Protein AF-A0A1F3DM16-F1 (afdb_monomer_lite)

Structure (mmCIF, N/CA/C/O backbone):
data_AF-A0A1F3DM16-F1
#
_entry.id   AF-A0A1F3DM16-F1
#
loop_
_atom_site.group_PDB
_atom_site.id
_atom_site.type_symbol
_atom_site.label_atom_id
_atom_site.label_alt_id
_atom_site.label_comp_id
_atom_site.label_asym_id
_atom_site.label_entity_id
_atom_site.label_seq_id
_atom_site.pdbx_PDB_ins_code
_atom_site.Cartn_x
_atom_site.Cartn_y
_atom_site.Cartn_z
_atom_site.occupancy
_atom_site.B_iso_or_equiv
_atom_site.auth_seq_id
_atom_site.auth_comp_id
_atom_site.auth_asym_id
_atom_site.auth_atom_id
_atom_site.pdbx_PDB_model_num
ATOM 1 N N . MET A 1 1 ? -21.412 16.963 -30.603 1.00 36.88 1 MET A N 1
ATOM 2 C CA . MET A 1 1 ? -20.375 16.049 -30.082 1.00 36.88 1 MET A CA 1
ATOM 3 C C . MET A 1 1 ? -20.261 16.318 -28.598 1.00 36.88 1 MET A C 1
ATOM 5 O O . MET A 1 1 ? -19.993 17.454 -28.236 1.00 36.88 1 MET A O 1
ATOM 9 N N . TYR A 1 2 ? -20.597 15.329 -27.770 1.00 29.30 2 TYR A N 1
ATOM 10 C CA . TYR A 1 2 ? -20.486 15.422 -26.316 1.00 29.30 2 TYR A CA 1
ATOM 11 C C . TYR A 1 2 ? -19.021 15.669 -25.953 1.00 29.30 2 TYR A C 1
ATOM 13 O O . TYR A 1 2 ? -18.171 14.820 -26.204 1.00 29.30 2 TYR A O 1
ATOM 21 N N . VAL A 1 3 ? -18.732 16.845 -25.404 1.00 40.00 3 VAL A N 1
ATOM 22 C CA . VAL A 1 3 ? -17.490 17.082 -24.673 1.00 40.00 3 VAL A CA 1
ATOM 23 C C . VAL A 1 3 ? -17.718 16.409 -23.327 1.00 40.00 3 VAL A C 1
ATOM 25 O O . VAL A 1 3 ? -18.589 16.840 -22.572 1.00 40.00 3 VAL A O 1
ATOM 28 N N . GLY A 1 4 ? -17.055 15.275 -23.100 1.00 39.06 4 GLY A N 1
ATOM 29 C CA . GLY A 1 4 ? -17.130 14.562 -21.831 1.00 39.06 4 GLY A CA 1
ATOM 30 C C . GLY A 1 4 ? -16.779 15.515 -20.694 1.00 39.06 4 GLY A C 1
ATOM 31 O O . GLY A 1 4 ? -15.808 16.266 -20.782 1.00 39.06 4 GLY A O 1
ATOM 32 N N . THR A 1 5 ? -17.612 15.530 -19.660 1.00 37.69 5 THR A N 1
ATOM 33 C CA . THR A 1 5 ? -17.272 16.136 -18.373 1.00 37.69 5 THR A CA 1
ATOM 34 C C . THR A 1 5 ? -15.936 15.564 -17.888 1.00 37.69 5 THR A C 1
ATOM 36 O O . THR A 1 5 ? -15.714 14.372 -18.106 1.00 37.69 5 THR A O 1
ATOM 39 N N . PRO A 1 6 ? -15.060 16.358 -17.243 1.00 43.94 6 PRO A N 1
ATOM 40 C CA . PRO A 1 6 ? -13.849 15.831 -16.619 1.00 43.94 6 PRO A CA 1
ATOM 41 C C . PRO A 1 6 ? -14.224 14.668 -15.699 1.00 43.94 6 PRO A C 1
ATOM 43 O O . PRO A 1 6 ? -15.221 14.770 -14.977 1.00 43.94 6 PRO A O 1
ATOM 46 N N . ASP A 1 7 ? -13.470 13.572 -15.745 1.00 44.28 7 ASP A N 1
ATOM 47 C CA . ASP A 1 7 ? -13.672 12.458 -14.825 1.00 44.28 7 ASP A CA 1
ATOM 48 C C . ASP A 1 7 ? -13.633 12.994 -13.384 1.00 44.28 7 ASP A C 1
ATOM 50 O O . ASP A 1 7 ? -12.717 13.714 -12.986 1.00 44.28 7 ASP A O 1
ATOM 54 N N . SER A 1 8 ? -14.656 12.675 -12.588 1.00 53.44 8 SER A N 1
ATOM 55 C CA . SER A 1 8 ? -14.884 13.241 -11.248 1.00 53.44 8 SER A CA 1
ATOM 56 C C . SER A 1 8 ? -13.812 12.879 -10.209 1.00 53.44 8 SER A C 1
ATOM 58 O O . SER A 1 8 ? -13.916 13.293 -9.056 1.00 53.44 8 SER A O 1
ATOM 60 N N . ILE A 1 9 ? -12.808 12.085 -10.592 1.00 55.69 9 ILE A N 1
ATOM 61 C CA . ILE A 1 9 ? -11.703 11.644 -9.736 1.00 55.69 9 ILE A CA 1
ATOM 62 C C . ILE A 1 9 ? -10.778 12.820 -9.386 1.00 55.69 9 ILE A C 1
ATOM 64 O O . ILE A 1 9 ? -10.413 12.974 -8.225 1.00 55.69 9 ILE A O 1
ATOM 68 N N . ASP A 1 10 ? -10.498 13.720 -10.332 1.00 58.97 10 ASP A N 1
ATOM 69 C CA . ASP A 1 10 ? -9.521 14.806 -10.136 1.00 58.97 10 ASP A CA 1
ATOM 70 C C . ASP A 1 10 ? -10.091 16.044 -9.415 1.00 58.97 10 ASP A C 1
ATOM 72 O O . ASP A 1 10 ? -9.398 17.045 -9.231 1.00 58.97 10 ASP A O 1
ATOM 76 N N . THR A 1 11 ? -11.369 16.017 -9.017 1.00 68.56 11 THR A N 1
ATOM 77 C CA . THR A 1 11 ? -12.027 17.180 -8.386 1.00 68.56 11 THR A CA 1
ATOM 78 C C . THR A 1 11 ? -11.799 17.229 -6.874 1.00 68.56 11 THR A C 1
ATOM 80 O O . THR A 1 11 ? -11.781 18.309 -6.285 1.00 68.56 11 THR A O 1
ATOM 83 N N . ASP A 1 12 ? -11.607 16.072 -6.240 1.00 78.88 12 ASP A N 1
ATOM 84 C CA . ASP A 1 12 ? -11.375 15.958 -4.803 1.00 78.88 12 ASP A CA 1
ATOM 85 C C . ASP A 1 12 ? -10.470 14.751 -4.529 1.00 78.88 12 ASP A C 1
ATOM 87 O O . ASP A 1 12 ? -10.894 13.611 -4.668 1.00 78.88 12 ASP A O 1
ATOM 91 N N . LEU A 1 13 ? -9.222 15.018 -4.136 1.00 83.44 13 LEU A N 1
ATOM 92 C CA . LEU A 1 13 ? -8.223 14.021 -3.727 1.00 83.44 13 LEU A CA 1
ATOM 93 C C . LEU A 1 13 ? -7.921 14.142 -2.225 1.00 83.44 13 LEU A C 1
ATOM 95 O O . LEU A 1 13 ? -6.782 13.954 -1.790 1.00 83.44 13 LEU A O 1
ATOM 99 N N . SER A 1 14 ? -8.904 14.568 -1.427 1.00 87.00 14 SER A N 1
ATOM 100 C CA . SER A 1 14 ? -8.687 14.945 -0.025 1.00 87.00 14 SER A CA 1
ATOM 101 C C . SER A 1 14 ? -8.091 13.812 0.812 1.00 87.00 14 SER A C 1
ATOM 103 O O . SER A 1 14 ? -7.149 14.060 1.569 1.00 87.00 14 SER A O 1
ATOM 105 N N . THR A 1 15 ? -8.567 12.575 0.642 1.00 90.06 15 THR A N 1
ATOM 106 C CA . THR A 1 15 ? -8.036 11.402 1.353 1.00 90.06 15 THR A CA 1
ATOM 107 C C . THR A 1 15 ? -6.595 11.114 0.929 1.00 90.06 15 THR A C 1
ATOM 109 O O . THR A 1 15 ? -5.710 10.972 1.781 1.00 90.06 15 THR A O 1
ATOM 112 N N . TRP A 1 16 ? -6.335 11.108 -0.379 1.00 90.00 16 TRP A N 1
ATOM 113 C CA . TRP A 1 16 ? -5.012 10.843 -0.944 1.00 90.00 16 TRP A CA 1
ATOM 114 C C . TRP A 1 16 ? -3.977 11.880 -0.478 1.00 90.00 16 TRP A C 1
ATOM 116 O O . TRP A 1 16 ? -2.925 11.539 0.070 1.00 90.00 16 TRP A O 1
ATOM 126 N N . VAL A 1 17 ? -4.300 13.173 -0.587 1.00 90.69 17 VAL A N 1
ATOM 127 C CA . VAL A 1 17 ? -3.417 14.273 -0.162 1.00 90.69 17 VAL A CA 1
ATOM 128 C C . VAL A 1 17 ? -3.199 14.265 1.352 1.00 90.69 17 VAL A C 1
ATOM 130 O O . VAL A 1 17 ? -2.068 14.464 1.811 1.00 90.69 17 VAL A O 1
ATOM 133 N N . ALA A 1 18 ? -4.246 14.018 2.147 1.00 92.62 18 ALA A N 1
ATOM 134 C CA . ALA A 1 18 ? -4.128 13.975 3.602 1.00 92.62 18 ALA A CA 1
ATOM 135 C C . ALA A 1 18 ? -3.206 12.837 4.058 1.00 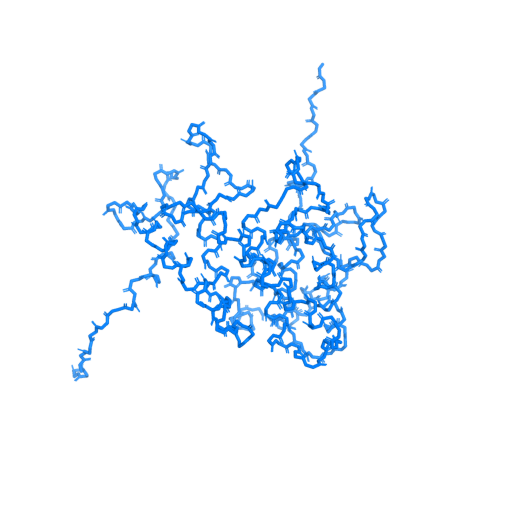92.62 18 ALA A C 1
ATOM 137 O O . ALA A 1 18 ? -2.303 13.062 4.868 1.00 92.62 18 ALA A O 1
ATOM 138 N N . THR A 1 19 ? -3.384 11.630 3.518 1.00 95.38 19 THR A N 1
ATOM 139 C CA . THR A 1 19 ? -2.571 10.468 3.908 1.00 95.38 19 THR A CA 1
ATOM 140 C C . THR A 1 19 ? -1.112 10.617 3.472 1.00 95.38 19 THR A C 1
ATOM 142 O O . THR A 1 19 ? -0.212 10.301 4.255 1.00 95.38 19 THR A O 1
ATOM 145 N N . LEU A 1 20 ? -0.847 11.194 2.293 1.00 92.62 20 LEU A N 1
ATOM 146 C CA . LEU A 1 20 ? 0.513 11.536 1.865 1.00 92.62 20 LEU A CA 1
ATOM 147 C C . LEU A 1 20 ? 1.162 12.602 2.751 1.00 92.62 20 LEU A C 1
ATOM 149 O O . LEU A 1 20 ? 2.339 12.470 3.088 1.00 92.62 20 LEU A O 1
ATOM 153 N N . SER A 1 21 ? 0.407 13.622 3.161 1.00 94.19 21 SER A N 1
ATOM 154 C CA . SER A 1 21 ? 0.907 14.675 4.054 1.00 94.19 21 SER A CA 1
ATOM 155 C C . SER A 1 21 ? 1.271 14.109 5.428 1.00 94.19 21 SER A C 1
ATOM 157 O O . SER A 1 21 ? 2.346 14.396 5.952 1.00 94.19 21 SER A O 1
ATOM 159 N N . ILE A 1 22 ? 0.423 13.237 5.984 1.00 94.75 22 ILE A N 1
ATOM 160 C CA . ILE A 1 22 ? 0.699 12.538 7.246 1.00 94.75 22 ILE A CA 1
ATOM 161 C C . ILE A 1 22 ? 1.945 11.656 7.105 1.00 94.75 22 ILE A C 1
ATOM 163 O O . ILE A 1 22 ? 2.833 11.724 7.954 1.00 94.75 22 ILE A O 1
ATOM 167 N N . LYS A 1 23 ? 2.062 10.886 6.013 1.00 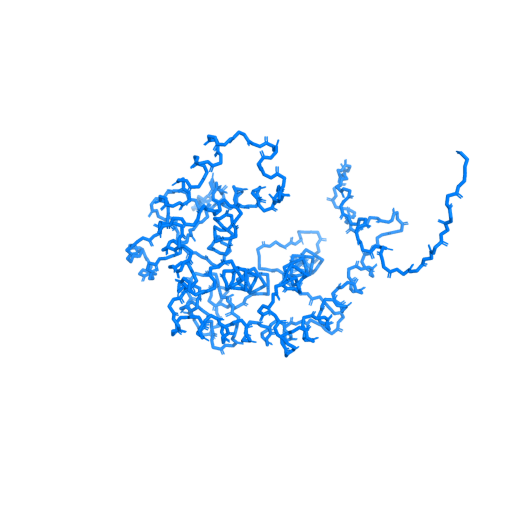92.12 23 LYS A N 1
ATOM 168 C CA . LYS A 1 23 ? 3.251 10.061 5.739 1.00 92.12 23 LYS A CA 1
ATOM 169 C C . LYS A 1 23 ? 4.525 10.902 5.630 1.00 92.12 23 LYS A C 1
ATOM 171 O O . LYS A 1 23 ? 5.563 10.476 6.126 1.00 92.12 23 LYS A O 1
ATOM 176 N N . ALA A 1 24 ? 4.460 12.062 4.978 1.00 91.75 24 ALA A N 1
ATOM 177 C CA . ALA A 1 24 ? 5.605 12.954 4.810 1.00 91.75 24 ALA A CA 1
ATOM 178 C C . ALA A 1 24 ? 6.079 13.551 6.144 1.00 91.75 24 ALA A C 1
ATOM 180 O O . ALA A 1 24 ? 7.281 13.672 6.367 1.00 91.75 24 ALA A O 1
ATOM 181 N N . LEU A 1 25 ? 5.146 13.888 7.040 1.00 93.12 25 LEU A N 1
ATOM 182 C CA . LEU A 1 25 ? 5.479 14.342 8.391 1.00 93.12 25 LEU A CA 1
ATOM 183 C C . LEU A 1 25 ? 6.032 13.200 9.254 1.00 93.12 25 LEU A C 1
ATOM 185 O O . LEU A 1 25 ? 6.962 13.423 10.031 1.00 93.12 25 LEU A O 1
ATOM 189 N N . GLY A 1 26 ? 5.485 11.988 9.114 1.00 90.88 26 GLY A N 1
ATOM 190 C CA . GLY A 1 26 ? 5.911 10.804 9.861 1.00 90.88 26 GLY A CA 1
ATOM 191 C C . GLY A 1 26 ? 6.017 11.096 11.359 1.00 90.88 26 GLY A C 1
ATOM 192 O O . GLY A 1 26 ? 5.127 11.709 11.948 1.00 90.88 26 GLY A O 1
ATOM 193 N N . THR A 1 27 ? 7.167 10.778 11.955 1.00 88.31 27 THR A N 1
ATOM 194 C CA . THR A 1 27 ? 7.417 10.982 13.392 1.00 88.31 27 THR A CA 1
ATOM 195 C C . THR A 1 27 ? 7.380 12.447 13.838 1.00 88.31 27 THR A C 1
ATOM 197 O O . THR A 1 27 ? 7.253 12.719 15.033 1.00 88.31 27 THR A O 1
ATOM 200 N N . GLN A 1 28 ? 7.466 13.406 12.909 1.00 93.44 28 GLN A N 1
ATOM 201 C CA . GLN A 1 28 ? 7.372 14.838 13.204 1.00 93.44 28 GLN A CA 1
ATOM 202 C C . GLN A 1 28 ? 5.923 15.326 13.313 1.00 93.44 28 GLN A C 1
ATOM 204 O O . GLN A 1 28 ? 5.710 16.453 13.763 1.00 93.44 28 GLN A O 1
ATOM 209 N N . LEU A 1 29 ? 4.923 14.507 12.963 1.00 93.81 29 LEU A N 1
ATOM 210 C CA . LEU A 1 29 ? 3.505 14.884 12.955 1.00 93.81 29 LEU A CA 1
ATOM 211 C C . LEU A 1 29 ? 3.067 15.578 14.255 1.00 93.81 29 LEU A C 1
ATOM 213 O O . LEU A 1 29 ? 2.486 16.658 14.207 1.00 93.81 29 LEU A O 1
ATOM 217 N N . GLN A 1 30 ? 3.418 14.997 15.406 1.00 92.38 30 GLN A N 1
ATOM 218 C CA . GLN A 1 30 ? 3.071 15.512 16.741 1.00 92.38 30 GLN A CA 1
ATOM 219 C C . GLN A 1 30 ? 3.776 16.830 17.096 1.00 92.38 30 GLN A C 1
ATOM 221 O O . GLN A 1 30 ? 3.320 17.558 17.972 1.00 92.38 30 GLN A O 1
ATOM 226 N N . SER A 1 31 ? 4.905 17.128 16.446 1.00 93.62 31 SER A N 1
ATOM 227 C CA . SER A 1 31 ? 5.645 18.381 16.642 1.00 93.62 31 SER A CA 1
ATOM 228 C C . SER A 1 31 ? 5.163 19.504 15.723 1.00 93.62 31 SER A C 1
ATOM 230 O O . SER A 1 31 ? 5.326 20.675 16.052 1.00 93.62 31 SER A O 1
ATOM 232 N N . VAL A 1 32 ? 4.564 19.147 14.583 1.00 95.69 32 VAL A N 1
ATOM 233 C CA . VAL A 1 32 ? 4.122 20.091 13.549 1.00 95.69 32 VAL A CA 1
ATOM 234 C C . VAL A 1 32 ? 2.649 20.456 13.710 1.00 95.69 32 VAL A C 1
ATOM 236 O O . VAL A 1 32 ? 2.283 21.610 13.489 1.00 95.69 32 VAL A O 1
ATOM 239 N N . LEU A 1 33 ? 1.797 19.502 14.095 1.00 95.69 33 LEU A N 1
ATOM 240 C CA . LEU A 1 33 ? 0.359 19.719 14.232 1.00 95.69 33 LEU A CA 1
ATOM 241 C C . LEU A 1 33 ? -0.092 19.666 15.695 1.00 95.69 33 LEU A C 1
ATOM 243 O O . LEU A 1 33 ? 0.319 18.771 16.435 1.00 95.69 33 LEU A O 1
ATOM 247 N N . PRO A 1 34 ? -1.007 20.562 16.111 1.00 96.69 34 PRO A N 1
ATOM 248 C CA . PRO A 1 34 ? -1.682 20.432 17.393 1.00 96.69 34 PRO A CA 1
ATOM 249 C C . PRO A 1 34 ? -2.407 19.087 17.502 1.00 96.69 34 PRO A C 1
ATOM 251 O O . PRO A 1 34 ? -2.977 18.588 16.527 1.00 96.69 34 PRO A O 1
ATOM 254 N N . ARG A 1 35 ? -2.465 18.530 18.718 1.00 95.12 35 ARG A N 1
ATOM 255 C CA . ARG A 1 35 ? -3.144 17.250 18.985 1.00 95.12 35 ARG A CA 1
ATOM 256 C C . ARG A 1 35 ? -4.597 17.239 18.503 1.00 95.12 35 ARG A C 1
ATOM 258 O O . ARG A 1 35 ? -5.060 16.221 18.005 1.00 95.12 35 ARG A O 1
ATOM 265 N N . GLU A 1 36 ? -5.306 18.356 18.637 1.00 97.00 36 GLU A N 1
ATOM 266 C CA . GLU A 1 36 ? -6.675 18.507 18.136 1.00 97.00 36 GLU A CA 1
ATOM 267 C C . GLU A 1 36 ? -6.773 18.194 16.637 1.00 97.00 36 GLU A C 1
ATOM 269 O O . GLU A 1 36 ? -7.604 17.382 16.237 1.00 97.00 36 GLU A O 1
ATOM 274 N N . ASN A 1 37 ? -5.893 18.774 15.820 1.00 96.62 37 ASN A N 1
ATOM 275 C CA . ASN A 1 37 ? -5.873 18.556 14.376 1.00 96.62 37 ASN A CA 1
ATOM 276 C C . ASN A 1 37 ? -5.560 17.094 14.040 1.00 96.62 37 ASN A C 1
ATOM 278 O O . ASN A 1 37 ? -6.178 16.523 13.146 1.00 96.62 37 ASN A O 1
ATOM 282 N N . ILE A 1 38 ? -4.650 16.462 14.785 1.00 96.62 38 ILE A N 1
ATOM 283 C CA . ILE A 1 38 ? -4.330 15.035 14.625 1.00 96.62 38 ILE A CA 1
ATOM 284 C C . ILE A 1 38 ? -5.565 14.173 14.921 1.00 96.62 38 ILE A C 1
ATOM 286 O O . ILE A 1 38 ? -5.901 13.279 14.145 1.00 96.62 38 ILE A O 1
ATOM 290 N N . LEU A 1 39 ? -6.293 14.471 16.000 1.00 95.94 39 LEU A N 1
ATOM 291 C CA . LEU A 1 39 ? -7.532 13.768 16.337 1.00 95.94 39 LEU A CA 1
ATOM 292 C C . LEU A 1 39 ? -8.633 14.007 15.296 1.00 95.94 39 LEU A C 1
ATOM 294 O O . LEU A 1 39 ? -9.380 13.080 14.985 1.00 95.94 39 LEU A O 1
ATOM 298 N N . GLN A 1 40 ? -8.723 15.208 14.722 1.00 96.00 40 GLN A N 1
ATOM 299 C CA . GLN A 1 40 ? -9.657 15.508 13.634 1.00 96.00 40 GLN A CA 1
ATOM 300 C C . GLN A 1 40 ? -9.320 14.720 12.360 1.00 96.00 40 GLN A C 1
ATOM 302 O O . GLN A 1 40 ? -10.219 14.110 11.781 1.00 96.00 40 GLN A O 1
ATOM 307 N N . LEU A 1 41 ? -8.045 14.663 11.958 1.00 96.06 41 LEU A N 1
ATOM 308 C CA . LEU A 1 41 ? -7.582 13.877 10.805 1.00 96.06 41 LEU A CA 1
ATOM 309 C C . LEU A 1 41 ? -7.851 12.383 11.000 1.00 96.06 41 LEU A C 1
ATOM 311 O O . LEU A 1 41 ? -8.396 11.717 10.120 1.00 96.06 41 LEU A O 1
ATOM 315 N N . LYS A 1 42 ? -7.532 11.860 12.184 1.00 97.38 42 LYS A N 1
ATOM 316 C CA . LYS A 1 42 ? -7.822 10.477 12.561 1.00 97.38 42 LYS A CA 1
ATOM 317 C C . LYS A 1 42 ? -9.319 10.183 12.508 1.00 97.38 42 LYS A C 1
ATOM 319 O O . LYS A 1 42 ? -9.733 9.244 11.833 1.00 97.38 42 LYS A O 1
ATOM 324 N N . LYS A 1 43 ? -10.142 11.012 13.159 1.00 96.69 43 LYS A N 1
ATOM 325 C CA . LYS A 1 43 ? -11.605 10.878 13.146 1.00 96.69 43 LYS A CA 1
ATOM 326 C C . LYS A 1 43 ? -12.159 10.927 11.725 1.00 96.69 43 LYS A C 1
ATOM 328 O O . LYS A 1 43 ? -13.070 10.166 11.408 1.00 96.69 43 LYS A O 1
ATOM 333 N N . HIS A 1 44 ? -11.611 11.794 10.876 1.00 95.50 44 HIS A N 1
ATOM 334 C CA . HIS A 1 44 ? -11.985 11.871 9.472 1.00 95.50 44 HIS A CA 1
ATOM 335 C C . HIS A 1 44 ? -11.751 10.529 8.768 1.00 95.50 44 HIS A C 1
ATOM 337 O O . HIS A 1 44 ? -12.716 9.953 8.270 1.00 95.50 44 HIS A O 1
ATOM 343 N N . LEU A 1 45 ? -10.532 9.975 8.833 1.00 97.25 45 LEU A N 1
ATOM 344 C CA . LEU A 1 45 ? -10.207 8.671 8.236 1.00 97.25 45 LEU A CA 1
ATOM 345 C C . LEU A 1 45 ? -11.094 7.539 8.780 1.00 97.25 45 LEU A C 1
ATOM 347 O O . LEU A 1 45 ? -11.605 6.737 8.004 1.00 97.25 45 LEU A O 1
ATOM 351 N N . LEU A 1 46 ? -11.334 7.490 10.092 1.00 97.00 46 LEU A N 1
ATOM 352 C CA . LEU A 1 46 ? -12.216 6.488 10.710 1.00 97.00 46 LEU A CA 1
ATOM 353 C C . LEU A 1 46 ? -13.676 6.602 10.234 1.00 97.00 46 LEU A C 1
ATOM 355 O O . LEU A 1 46 ? -14.390 5.600 10.147 1.00 97.00 46 LEU A O 1
ATOM 359 N N . THR A 1 47 ? -14.124 7.820 9.922 1.00 95.50 47 THR A N 1
ATOM 360 C CA . THR A 1 47 ? -15.495 8.095 9.468 1.00 95.50 47 THR A CA 1
ATOM 361 C C . THR A 1 47 ? -15.710 7.667 8.019 1.00 95.50 47 THR A C 1
ATOM 363 O O . THR A 1 47 ? -16.761 7.114 7.711 1.00 95.50 47 THR A O 1
ATOM 366 N N . ILE A 1 48 ? -14.728 7.897 7.144 1.00 95.25 48 ILE A N 1
ATOM 367 C CA . ILE A 1 48 ? -14.854 7.627 5.701 1.00 95.25 48 ILE A CA 1
ATOM 368 C C . ILE A 1 48 ? -14.512 6.178 5.308 1.00 95.25 48 ILE A C 1
ATOM 370 O O . ILE A 1 48 ? -14.630 5.820 4.140 1.00 95.25 48 ILE A O 1
ATOM 374 N N . GLN A 1 49 ? -14.094 5.327 6.255 1.00 96.81 49 GLN A N 1
ATOM 375 C CA . GLN A 1 49 ? -13.896 3.903 5.976 1.00 96.81 49 GLN A CA 1
ATOM 376 C C . GLN A 1 49 ? -15.232 3.237 5.627 1.00 96.81 49 GLN A C 1
ATOM 378 O O . GLN A 1 49 ? -16.206 3.346 6.378 1.00 96.81 49 GLN A O 1
ATOM 383 N N . TYR A 1 50 ? -15.265 2.448 4.553 1.00 94.88 50 TYR A N 1
ATOM 384 C CA . TYR A 1 50 ? -16.459 1.674 4.216 1.00 94.88 50 TYR A CA 1
ATOM 385 C C . TYR A 1 50 ? -16.693 0.541 5.215 1.00 94.88 50 TYR A C 1
ATOM 387 O O . TYR A 1 50 ? -15.893 -0.389 5.320 1.00 94.88 50 TYR A O 1
ATOM 395 N N . LYS A 1 51 ? -17.825 0.591 5.924 1.00 94.00 51 LYS A N 1
ATOM 396 C CA . LYS A 1 51 ? -18.235 -0.423 6.916 1.00 94.00 51 LYS A CA 1
ATOM 397 C C . LYS A 1 51 ? -19.234 -1.439 6.362 1.00 94.00 51 LYS A C 1
ATOM 399 O O . LYS A 1 51 ? -19.414 -2.509 6.939 1.00 94.00 51 LYS A O 1
ATOM 404 N N . GLU A 1 52 ? -19.811 -1.143 5.202 1.00 93.75 52 GLU A N 1
ATOM 405 C CA . GLU A 1 52 ? -20.745 -2.002 4.476 1.00 93.75 52 GLU A CA 1
ATOM 406 C C . GLU A 1 52 ? -20.244 -2.276 3.054 1.00 93.75 52 GLU A C 1
ATOM 408 O O . GLU A 1 52 ? -19.203 -1.763 2.637 1.00 93.75 52 GLU A O 1
ATOM 413 N N . LYS A 1 53 ? -20.957 -3.129 2.310 1.00 93.31 53 LYS A N 1
ATOM 414 C CA . LYS A 1 53 ? -20.650 -3.335 0.892 1.00 93.31 53 LYS A CA 1
ATOM 415 C C . LYS A 1 53 ? -20.837 -2.023 0.136 1.00 93.31 53 LYS A C 1
ATOM 417 O O . LYS A 1 53 ? -21.850 -1.352 0.312 1.00 93.31 53 LYS A O 1
ATOM 422 N N . HIS A 1 54 ? -19.883 -1.694 -0.723 1.00 91.75 54 HIS A N 1
ATOM 423 C CA . HIS A 1 54 ? -19.944 -0.467 -1.503 1.00 91.75 54 HIS A CA 1
ATOM 424 C C . HIS A 1 54 ? -21.124 -0.511 -2.499 1.00 91.75 54 HIS A C 1
ATOM 426 O O . HIS A 1 54 ? -21.262 -1.504 -3.221 1.00 91.75 54 HIS A O 1
ATOM 432 N N . PRO A 1 55 ? -21.973 0.532 -2.574 1.00 87.19 55 PRO A N 1
ATOM 433 C CA . PRO A 1 55 ? -23.246 0.475 -3.300 1.00 87.19 55 PRO A CA 1
ATOM 434 C C . PRO A 1 55 ? -23.103 0.392 -4.827 1.00 87.19 55 PRO A C 1
ATOM 436 O O . PRO A 1 55 ? -24.028 -0.063 -5.490 1.00 87.19 55 PRO A O 1
ATOM 439 N N . PHE A 1 56 ? -21.966 0.815 -5.394 1.00 84.81 56 PHE A N 1
ATOM 440 C CA . PHE A 1 56 ? -21.787 0.876 -6.854 1.00 84.81 56 PHE A CA 1
ATOM 441 C C . PHE A 1 56 ? -21.032 -0.305 -7.464 1.00 84.81 56 PHE A C 1
ATOM 443 O O . PHE A 1 56 ? -21.234 -0.615 -8.632 1.00 84.81 56 PHE A O 1
ATOM 450 N N . ASN A 1 57 ? -20.157 -0.962 -6.704 1.00 85.62 57 ASN A N 1
ATOM 451 C CA . ASN A 1 57 ? -19.302 -2.037 -7.223 1.00 85.62 57 ASN A CA 1
ATOM 452 C C . ASN A 1 57 ? -19.241 -3.262 -6.300 1.00 85.62 57 ASN A C 1
ATOM 454 O O . ASN A 1 57 ? -18.410 -4.144 -6.504 1.00 85.62 57 ASN A O 1
ATOM 458 N N . GLU A 1 58 ? -20.076 -3.291 -5.259 1.00 88.69 58 GLU A N 1
ATOM 459 C CA . GLU A 1 58 ? -20.162 -4.365 -4.267 1.00 88.69 58 GLU A CA 1
ATOM 460 C C . GLU A 1 58 ? -18.841 -4.708 -3.559 1.00 88.69 58 GLU A C 1
ATOM 462 O O . GLU A 1 58 ? -18.716 -5.785 -2.956 1.00 88.69 58 GLU A O 1
ATOM 467 N N . ALA A 1 59 ? -17.856 -3.799 -3.585 1.00 90.62 59 ALA A N 1
ATOM 468 C CA . ALA A 1 59 ? -16.604 -3.993 -2.874 1.00 90.62 59 ALA A CA 1
ATOM 469 C C . ALA A 1 59 ? -16.894 -4.301 -1.401 1.00 90.62 59 ALA A C 1
ATOM 471 O O . ALA A 1 59 ? -17.760 -3.695 -0.764 1.00 90.62 59 ALA A O 1
ATOM 472 N N . LYS A 1 60 ? -16.181 -5.292 -0.857 1.00 94.19 60 LYS A N 1
ATOM 473 C CA . LYS A 1 60 ? -16.323 -5.676 0.551 1.00 94.19 60 LYS A CA 1
ATOM 474 C C . LYS A 1 60 ? -15.967 -4.485 1.454 1.00 94.19 60 LYS A C 1
ATOM 476 O O . LYS A 1 60 ? -15.153 -3.657 1.052 1.00 94.19 60 LYS A O 1
ATOM 481 N N . PRO A 1 61 ? -16.510 -4.421 2.679 1.00 95.81 61 PRO A N 1
ATOM 482 C CA . PRO A 1 61 ? -16.144 -3.377 3.628 1.00 95.81 61 PRO A CA 1
ATOM 483 C C . PRO A 1 61 ? -14.677 -3.472 4.064 1.00 95.81 61 PRO A C 1
ATOM 485 O O . PRO A 1 61 ? -14.090 -4.561 4.083 1.00 95.81 61 PRO A O 1
ATOM 488 N N . GLY A 1 62 ? -14.125 -2.330 4.466 1.00 97.00 62 GLY A N 1
ATOM 489 C CA . GLY A 1 62 ? -12.817 -2.172 5.099 1.00 97.00 62 GLY A CA 1
ATOM 490 C C . GLY A 1 62 ? -11.855 -1.242 4.359 1.00 97.00 62 GLY A C 1
ATOM 491 O O . GLY A 1 62 ? -10.889 -0.795 4.968 1.00 97.00 62 GLY A O 1
ATOM 492 N N . GLY A 1 63 ? -12.104 -0.946 3.083 1.00 96.75 63 GLY A N 1
ATOM 493 C CA . GLY A 1 63 ? -11.260 -0.053 2.288 1.00 96.75 63 GLY A CA 1
ATOM 494 C C . GLY A 1 63 ? -11.611 1.431 2.429 1.00 96.75 63 GLY A C 1
ATOM 495 O O . GLY A 1 63 ? -12.657 1.794 2.977 1.00 96.75 63 GLY A O 1
ATOM 496 N N . TRP A 1 64 ? -10.728 2.261 1.880 1.00 97.25 64 TRP A N 1
ATOM 497 C CA . TRP A 1 64 ? -10.866 3.706 1.687 1.00 97.25 64 TRP A CA 1
ATOM 498 C C . TRP A 1 64 ? -10.709 4.033 0.207 1.00 97.25 64 TRP A C 1
ATOM 500 O O . TRP A 1 64 ? -9.968 3.335 -0.483 1.00 97.25 64 TRP A O 1
ATOM 510 N N . GLY A 1 65 ? -11.397 5.076 -0.255 1.00 93.81 65 GLY A N 1
ATOM 511 C CA . GLY A 1 65 ? -11.191 5.655 -1.584 1.00 93.81 65 GLY A CA 1
ATOM 512 C C . GLY A 1 65 ? -10.605 7.067 -1.507 1.00 93.81 65 GLY A C 1
ATOM 513 O O . GLY A 1 65 ? -10.512 7.655 -0.422 1.00 93.81 65 GLY A O 1
ATOM 514 N N . TRP A 1 66 ? -10.263 7.619 -2.668 1.00 88.19 66 TRP A N 1
ATOM 515 C CA . TRP A 1 66 ? -9.524 8.879 -2.846 1.00 88.19 66 TRP A CA 1
ATOM 516 C C . TRP A 1 66 ? -10.187 10.150 -2.288 1.00 88.19 66 TRP A C 1
ATOM 518 O O . TRP A 1 66 ? -9.501 11.139 -2.013 1.00 88.19 66 TRP A O 1
ATOM 528 N N . THR A 1 67 ? -11.507 10.132 -2.075 1.00 86.62 67 THR A N 1
ATOM 529 C CA . THR A 1 67 ? -12.289 11.268 -1.554 1.00 86.62 67 THR A CA 1
ATOM 530 C C . THR A 1 67 ? -13.192 10.897 -0.370 1.00 86.62 67 THR A C 1
ATOM 532 O O . THR A 1 67 ? -13.401 9.719 -0.071 1.00 86.62 67 THR A O 1
ATOM 535 N N . ASN A 1 68 ? -13.749 11.913 0.297 1.00 84.12 68 ASN A N 1
ATOM 536 C CA . ASN A 1 68 ? -14.673 11.795 1.424 1.00 84.12 68 ASN A CA 1
ATOM 537 C C . ASN A 1 68 ? -16.150 11.613 1.016 1.00 84.12 68 ASN A C 1
ATOM 539 O O . ASN A 1 68 ? -16.998 11.393 1.886 1.00 84.12 68 ASN A O 1
ATOM 543 N N . TYR A 1 69 ? -16.479 11.716 -0.276 1.00 87.00 69 TYR A N 1
ATOM 544 C CA . TYR A 1 69 ? -17.854 11.565 -0.748 1.00 87.00 69 TYR A CA 1
ATOM 545 C C . TYR A 1 69 ? -18.325 10.099 -0.702 1.00 87.00 69 TYR A C 1
ATOM 547 O O . TYR A 1 69 ? -17.548 9.199 -1.022 1.00 87.00 69 TYR A O 1
ATOM 555 N N . PRO A 1 70 ? -19.618 9.829 -0.422 1.00 75.75 70 PRO A N 1
ATOM 556 C CA . PRO A 1 70 ? -20.156 8.465 -0.279 1.00 75.75 70 PRO A CA 1
ATOM 557 C C . PRO A 1 70 ? -20.046 7.541 -1.505 1.00 75.75 70 PRO A C 1
ATOM 559 O O . PRO A 1 70 ? -20.391 6.367 -1.407 1.00 75.75 70 PRO A O 1
ATOM 562 N N . GLY A 1 71 ? -19.653 8.070 -2.668 1.00 82.81 71 GLY A N 1
ATOM 563 C CA . GLY A 1 71 ? -19.438 7.300 -3.896 1.00 82.81 71 GLY A CA 1
ATOM 564 C C . GLY A 1 71 ? -17.981 6.942 -4.187 1.00 82.81 71 GLY A C 1
ATOM 565 O O . GLY A 1 71 ? -17.715 6.322 -5.214 1.00 82.81 71 GLY A O 1
ATOM 566 N N . SER A 1 72 ? -17.057 7.362 -3.320 1.00 88.69 72 SER A N 1
ATOM 567 C CA . SER A 1 72 ? -15.614 7.129 -3.428 1.00 88.69 72 SER A CA 1
ATOM 568 C C . SER A 1 72 ? -15.318 5.632 -3.421 1.00 88.69 72 SER A C 1
ATOM 570 O O . SER A 1 72 ? -15.480 4.984 -2.392 1.00 88.69 72 SER A O 1
ATOM 572 N N . VAL A 1 73 ? -14.928 5.042 -4.546 1.00 91.19 73 VAL A N 1
ATOM 573 C CA . VAL A 1 73 ? -14.727 3.588 -4.603 1.00 91.19 73 VAL A CA 1
ATOM 574 C C . VAL A 1 73 ? -13.469 3.224 -3.810 1.00 91.19 73 VAL A C 1
ATOM 576 O O . VAL A 1 73 ? -12.429 3.815 -4.076 1.00 91.19 73 VAL A O 1
ATOM 579 N N . PRO A 1 74 ? -13.513 2.257 -2.872 1.00 94.31 74 PRO A N 1
ATOM 580 C CA . PRO A 1 74 ? -12.313 1.870 -2.150 1.00 94.31 74 PRO A CA 1
ATOM 581 C C . PRO A 1 74 ? -11.276 1.223 -3.073 1.00 94.31 74 PRO A C 1
ATOM 583 O O . PRO A 1 74 ? -11.624 0.365 -3.891 1.00 94.31 74 PRO A O 1
ATOM 586 N N . ASP A 1 75 ? -10.010 1.599 -2.904 1.00 94.62 75 ASP A N 1
ATOM 587 C CA . ASP A 1 75 ? -8.921 1.204 -3.798 1.00 94.62 75 ASP A CA 1
ATOM 588 C C . ASP A 1 75 ? -7.597 0.906 -3.068 1.00 94.62 75 ASP A C 1
ATOM 590 O O . ASP A 1 75 ? -7.426 1.166 -1.871 1.00 94.62 75 ASP A O 1
ATOM 594 N N . ALA A 1 76 ? -6.665 0.278 -3.789 1.00 95.62 76 ALA A N 1
ATOM 595 C CA . ALA A 1 76 ? -5.348 -0.106 -3.286 1.00 95.62 76 ALA A CA 1
ATOM 596 C C . ALA A 1 76 ? -4.280 1.000 -3.349 1.00 95.62 76 ALA A C 1
ATOM 598 O O . ALA A 1 76 ? -3.131 0.715 -3.006 1.00 95.62 76 ALA A O 1
ATOM 599 N N . ASP A 1 77 ? -4.616 2.222 -3.761 1.00 93.12 77 ASP A N 1
ATOM 600 C CA . ASP A 1 77 ? -3.733 3.384 -3.609 1.00 93.12 77 ASP A CA 1
ATOM 601 C C . ASP A 1 77 ? -4.007 4.080 -2.265 1.00 93.12 77 ASP A C 1
ATOM 603 O O . ASP A 1 77 ? -3.097 4.263 -1.446 1.00 93.12 77 ASP A O 1
ATOM 607 N N . ASP A 1 78 ? -5.284 4.331 -1.971 1.00 96.50 78 ASP A N 1
ATOM 608 C CA . ASP A 1 78 ? -5.746 5.052 -0.785 1.00 96.50 78 ASP A CA 1
ATOM 609 C C . ASP A 1 78 ? -5.868 4.179 0.464 1.00 96.50 78 ASP A C 1
ATOM 611 O O . ASP A 1 78 ? -5.512 4.617 1.563 1.00 96.50 78 ASP A O 1
ATOM 615 N N . THR A 1 79 ? -6.304 2.920 0.340 1.00 98.44 79 THR A N 1
ATOM 616 C CA . THR A 1 79 ? -6.437 2.029 1.509 1.00 98.44 79 THR A CA 1
ATOM 617 C C . THR A 1 79 ? -5.106 1.827 2.251 1.00 98.44 79 THR A C 1
ATOM 619 O O . THR A 1 79 ? -5.089 1.962 3.480 1.00 98.44 79 THR A O 1
ATOM 622 N N . PRO A 1 80 ? -3.967 1.536 1.585 1.00 98.62 80 PRO A N 1
ATOM 623 C CA . PRO A 1 80 ? -2.675 1.476 2.267 1.00 98.62 80 PRO A CA 1
ATOM 624 C C . PRO A 1 80 ? -2.267 2.817 2.893 1.00 98.62 80 PRO A C 1
ATOM 626 O O . PRO A 1 80 ? -1.741 2.822 4.008 1.00 98.62 80 PRO A O 1
ATOM 629 N N . GLY A 1 81 ? -2.549 3.939 2.219 1.00 98.12 81 GLY A N 1
ATOM 630 C CA . GLY A 1 81 ? -2.270 5.284 2.725 1.00 98.12 81 GLY A CA 1
ATOM 631 C C . GLY A 1 81 ? -3.027 5.584 4.019 1.00 98.12 81 GLY A C 1
ATOM 632 O O . GLY A 1 81 ? -2.424 6.008 5.008 1.00 98.12 81 GLY A O 1
ATOM 633 N N . ALA A 1 82 ? -4.325 5.277 4.055 1.00 98.56 82 ALA A N 1
ATOM 634 C CA . ALA A 1 82 ? -5.166 5.426 5.240 1.00 98.56 82 ALA A CA 1
ATOM 635 C C . ALA A 1 82 ? -4.687 4.541 6.400 1.00 98.56 82 ALA A C 1
ATOM 637 O O . ALA A 1 82 ? -4.577 5.018 7.530 1.00 98.56 82 ALA A O 1
ATOM 638 N N . ILE A 1 83 ? -4.324 3.281 6.127 1.00 98.81 83 ILE A N 1
ATOM 639 C CA . ILE A 1 83 ? -3.747 2.380 7.137 1.00 98.81 83 ILE A CA 1
ATOM 640 C C . ILE A 1 83 ? -2.466 2.981 7.729 1.00 98.81 83 ILE A C 1
ATOM 642 O O . ILE A 1 83 ? -2.331 3.047 8.949 1.00 98.81 83 ILE A O 1
ATOM 646 N N . LEU A 1 84 ? -1.529 3.428 6.888 1.00 98.56 84 LEU A N 1
ATOM 647 C CA . LEU A 1 84 ? -0.257 3.997 7.343 1.00 98.56 84 LEU A CA 1
ATOM 648 C C . LEU A 1 84 ? -0.456 5.293 8.138 1.00 98.56 84 LEU A C 1
ATOM 650 O O . LEU A 1 84 ? 0.180 5.469 9.176 1.00 98.56 84 LEU A O 1
ATOM 654 N N . ALA A 1 85 ? -1.377 6.157 7.713 1.00 98.25 85 ALA A N 1
ATOM 655 C CA . ALA A 1 85 ? -1.726 7.370 8.445 1.00 98.25 85 ALA A CA 1
ATOM 656 C C . ALA A 1 85 ? -2.340 7.061 9.824 1.00 98.25 85 ALA A C 1
ATOM 658 O O . ALA A 1 85 ? -1.955 7.665 10.827 1.00 98.25 85 ALA A O 1
ATOM 659 N N . LEU A 1 86 ? -3.250 6.084 9.906 1.00 98.50 86 LEU A N 1
ATOM 660 C CA . LEU A 1 86 ? -3.818 5.632 11.181 1.00 98.50 86 LEU A CA 1
ATOM 661 C C . LEU A 1 86 ? -2.759 5.008 12.098 1.00 98.50 86 LEU A C 1
ATOM 663 O O . LEU A 1 86 ? -2.824 5.194 13.310 1.00 98.50 86 LEU A O 1
ATOM 667 N N . LEU A 1 87 ? -1.767 4.306 11.543 1.00 97.81 87 LEU A N 1
ATOM 668 C CA . LEU A 1 87 ? -0.646 3.750 12.309 1.00 97.81 87 LEU A CA 1
ATOM 669 C C . LEU A 1 87 ? 0.251 4.838 12.923 1.00 97.81 87 LEU A C 1
ATOM 671 O O . LEU A 1 87 ? 0.747 4.645 14.038 1.00 97.81 87 LEU A O 1
ATOM 675 N N . GLU A 1 88 ? 0.433 5.966 12.231 1.00 96.69 88 GLU A N 1
ATOM 676 C CA . GLU A 1 88 ? 1.169 7.132 12.744 1.00 96.69 88 GLU A CA 1
ATOM 677 C C . GLU A 1 88 ? 0.405 7.824 13.889 1.00 96.69 88 GLU A C 1
ATOM 679 O O . GLU A 1 88 ? 0.996 8.267 14.872 1.00 96.69 88 GLU A O 1
ATOM 684 N N . MET A 1 89 ? -0.929 7.842 13.812 1.00 96.69 89 MET A N 1
ATOM 685 C CA . MET A 1 89 ? -1.830 8.442 14.812 1.00 96.69 89 MET A CA 1
ATOM 686 C C . MET A 1 89 ? -2.403 7.425 15.823 1.00 96.69 89 MET A C 1
ATOM 688 O O . MET A 1 89 ? -3.401 7.692 16.503 1.00 96.69 89 MET A O 1
ATOM 692 N N . TYR A 1 90 ? -1.801 6.238 15.905 1.00 96.31 90 TYR A N 1
ATOM 693 C CA . TYR A 1 90 ? -2.312 5.106 16.677 1.00 96.31 90 TYR A CA 1
ATOM 694 C C . TYR A 1 90 ? -2.233 5.352 18.189 1.00 96.31 90 TYR A C 1
ATOM 696 O O . TYR A 1 90 ? -1.147 5.562 18.732 1.00 96.31 90 TYR A O 1
ATOM 704 N N . GLU A 1 91 ? -3.369 5.239 18.880 1.00 95.06 91 GLU A N 1
ATOM 705 C CA . GLU A 1 91 ? -3.479 5.376 20.343 1.00 95.06 91 GLU A CA 1
ATOM 706 C C . GLU A 1 91 ? -3.769 4.036 21.042 1.00 95.06 91 GLU A C 1
ATOM 708 O O . GLU A 1 91 ? -3.800 3.972 22.268 1.00 95.06 91 GLU A O 1
ATOM 713 N N . GLY A 1 92 ? -3.962 2.949 20.285 1.00 95.19 92 GLY A N 1
ATOM 714 C CA . GLY A 1 92 ? -4.185 1.612 20.847 1.00 95.19 92 GLY A CA 1
ATOM 715 C C . GLY A 1 92 ? -5.596 1.347 21.357 1.00 95.19 92 GLY A C 1
ATOM 716 O O . GLY A 1 92 ? -5.817 0.342 22.031 1.00 95.19 92 GLY A O 1
ATOM 717 N N . ASN A 1 93 ? -6.548 2.223 21.036 1.00 97.00 93 ASN A N 1
ATOM 718 C CA . ASN A 1 93 ? -7.960 1.985 21.305 1.00 97.00 93 ASN A CA 1
ATOM 719 C C . ASN A 1 93 ? -8.547 0.960 20.303 1.00 97.00 93 ASN A C 1
ATOM 721 O O . ASN A 1 93 ? -7.946 0.654 19.271 1.00 97.00 93 ASN A O 1
ATOM 725 N N . GLN A 1 94 ? -9.728 0.416 20.612 1.00 97.81 94 GLN A N 1
ATOM 726 C 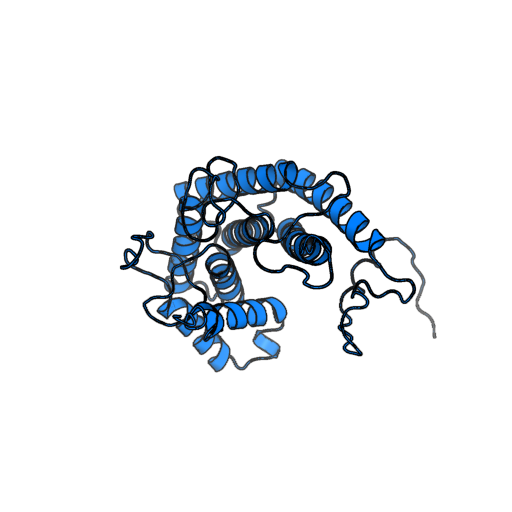CA . GLN A 1 94 ? -10.353 -0.620 19.784 1.00 97.81 94 GLN A CA 1
ATOM 727 C C . GLN A 1 94 ? -10.744 -0.111 18.388 1.00 97.81 94 GLN A C 1
ATOM 729 O O . GLN A 1 94 ? -10.645 -0.862 17.424 1.00 97.81 94 GLN A O 1
ATOM 734 N N . GLU A 1 95 ? -11.143 1.157 18.267 1.00 97.69 95 GLU A N 1
ATOM 735 C CA . GLU A 1 95 ? -11.550 1.753 16.991 1.00 97.69 95 GLU A CA 1
ATOM 736 C C . GLU A 1 95 ? -10.377 1.810 15.996 1.00 97.69 95 GLU A C 1
ATOM 738 O O . GLU A 1 95 ? -10.536 1.434 14.834 1.00 97.69 95 GLU A O 1
ATOM 743 N N . ASP A 1 96 ? -9.179 2.171 16.468 1.00 98.00 96 ASP A N 1
ATOM 744 C CA . ASP A 1 96 ? -7.943 2.149 15.679 1.00 98.00 96 ASP A CA 1
ATOM 745 C C . ASP A 1 96 ? -7.630 0.735 15.187 1.00 98.00 96 ASP A C 1
ATOM 747 O O . ASP A 1 96 ? -7.331 0.518 14.009 1.00 98.00 96 ASP A O 1
ATOM 751 N N . ILE A 1 97 ? -7.687 -0.232 16.111 1.00 98.56 97 ILE A N 1
ATOM 752 C CA . ILE A 1 97 ? -7.387 -1.637 15.831 1.00 98.56 97 ILE A CA 1
ATOM 753 C C . ILE A 1 97 ? -8.361 -2.166 14.780 1.00 98.56 97 ILE A C 1
ATOM 755 O O . ILE A 1 97 ? -7.917 -2.730 13.779 1.00 98.56 97 ILE A O 1
ATOM 759 N N . ASP A 1 98 ? -9.662 -1.956 14.977 1.00 98.50 98 ASP A N 1
ATOM 760 C CA . ASP A 1 98 ? -10.708 -2.440 14.080 1.00 98.50 98 ASP A CA 1
ATOM 761 C C . ASP A 1 98 ? -10.567 -1.831 12.686 1.00 98.50 98 ASP A C 1
ATOM 763 O O . ASP A 1 98 ? -10.596 -2.565 11.693 1.00 98.50 98 ASP A O 1
ATOM 767 N N . ALA A 1 99 ? -10.353 -0.516 12.590 1.00 98.62 99 ALA A N 1
ATOM 768 C CA . ALA A 1 99 ? -10.191 0.159 11.308 1.00 98.62 99 ALA A CA 1
ATOM 769 C C . ALA A 1 99 ? -8.989 -0.394 10.528 1.00 98.62 99 ALA A C 1
ATOM 771 O O . ALA A 1 99 ? -9.133 -0.794 9.367 1.00 98.62 99 ALA A O 1
ATOM 772 N N . ILE A 1 100 ? -7.822 -0.499 11.173 1.00 98.81 100 ILE A N 1
ATOM 773 C CA . ILE A 1 100 ? -6.596 -1.015 10.548 1.00 98.81 100 ILE A CA 1
ATOM 774 C C . ILE A 1 100 ? -6.759 -2.491 10.156 1.00 98.81 100 ILE A C 1
ATOM 776 O O . ILE A 1 100 ? -6.413 -2.880 9.038 1.00 98.81 100 ILE A O 1
ATOM 780 N N . VAL A 1 101 ? -7.324 -3.321 11.039 1.00 98.69 101 VAL A N 1
ATOM 781 C CA . VAL A 1 101 ? -7.579 -4.748 10.780 1.00 98.69 101 VAL A CA 1
ATOM 782 C C . VAL A 1 101 ? -8.530 -4.939 9.599 1.00 98.69 101 VAL A C 1
ATOM 784 O O . VAL A 1 101 ? -8.285 -5.804 8.748 1.00 98.69 101 VAL A O 1
ATOM 787 N N . ASN A 1 102 ? -9.587 -4.132 9.512 1.00 98.69 102 ASN A N 1
ATOM 788 C CA . ASN A 1 102 ? -10.535 -4.169 8.402 1.00 98.69 102 ASN A CA 1
ATOM 789 C C . ASN A 1 102 ? -9.874 -3.750 7.082 1.00 98.69 102 ASN A C 1
ATOM 791 O O . ASN A 1 102 ? -10.057 -4.445 6.081 1.00 98.69 102 ASN A O 1
ATOM 795 N N . GLY A 1 103 ? -9.022 -2.721 7.097 1.00 98.75 103 GLY A N 1
ATOM 796 C CA . GLY A 1 103 ? -8.198 -2.331 5.949 1.00 98.75 103 GLY A CA 1
ATOM 797 C C . GLY A 1 103 ? -7.275 -3.450 5.471 1.00 98.75 103 GLY A C 1
ATOM 798 O O . GLY A 1 103 ? -7.269 -3.809 4.292 1.00 98.75 103 GLY A O 1
ATOM 799 N N . CYS A 1 104 ? -6.545 -4.090 6.389 1.00 98.81 104 CYS A N 1
ATOM 800 C CA . CYS A 1 104 ? -5.699 -5.234 6.045 1.00 98.81 104 CYS A CA 1
ATOM 801 C C . CYS A 1 104 ? -6.509 -6.405 5.473 1.00 98.81 104 CYS A C 1
ATOM 803 O O . CYS A 1 104 ? -6.081 -7.054 4.518 1.00 98.81 104 CYS A O 1
ATOM 805 N N . LYS A 1 105 ? -7.679 -6.700 6.052 1.00 98.62 105 LYS A N 1
ATOM 806 C CA . LYS A 1 105 ? -8.577 -7.756 5.566 1.00 98.62 105 LYS A CA 1
ATOM 807 C C . LYS A 1 105 ? -9.081 -7.452 4.155 1.00 98.62 105 LYS A C 1
ATOM 809 O O . LYS A 1 105 ? -9.180 -8.386 3.355 1.00 98.62 105 LYS A O 1
ATOM 814 N N . TRP A 1 106 ? -9.379 -6.187 3.870 1.00 98.38 106 TRP A N 1
ATOM 815 C CA . TRP A 1 106 ? -9.791 -5.719 2.553 1.00 98.38 106 TRP A CA 1
ATOM 816 C C . TRP A 1 106 ? -8.674 -5.906 1.521 1.00 98.38 106 TRP A C 1
ATOM 818 O O . TRP A 1 106 ? -8.881 -6.630 0.549 1.00 98.38 106 TRP A O 1
ATOM 828 N N . LEU A 1 107 ? -7.461 -5.408 1.798 1.00 98.62 107 LEU A N 1
ATOM 829 C CA . LEU A 1 107 ? -6.290 -5.575 0.923 1.00 98.62 107 LEU A CA 1
ATOM 830 C C . LEU A 1 107 ? -5.991 -7.051 0.634 1.00 98.62 107 LEU A C 1
ATOM 832 O O . LEU A 1 107 ? -5.909 -7.466 -0.519 1.00 98.62 107 LEU A O 1
ATOM 836 N N . VAL A 1 108 ? -5.900 -7.886 1.673 1.00 98.38 108 VAL A N 1
ATOM 837 C CA . VAL A 1 108 ? -5.679 -9.336 1.512 1.00 98.38 108 VAL A CA 1
ATOM 838 C C . VAL A 1 108 ? -6.787 -9.992 0.679 1.00 98.38 108 VAL A C 1
ATOM 840 O O . VAL A 1 108 ? -6.560 -11.026 0.052 1.00 98.38 108 VAL A O 1
ATOM 843 N N . GLY A 1 109 ? -8.001 -9.441 0.721 1.00 97.06 109 GLY A N 1
ATOM 844 C CA . GLY A 1 109 ? -9.117 -9.873 -0.107 1.00 97.06 109 GLY A CA 1
ATOM 845 C C . GLY A 1 109 ? -9.008 -9.435 -1.566 1.00 97.06 109 GLY A C 1
ATOM 846 O O . GLY A 1 109 ? -9.518 -10.165 -2.402 1.00 97.06 109 GLY A O 1
ATOM 847 N N . LEU A 1 110 ? -8.365 -8.300 -1.851 1.00 96.25 110 LEU A N 1
ATOM 848 C CA . LEU A 1 110 ? -8.211 -7.712 -3.185 1.00 96.25 110 LEU A CA 1
ATOM 849 C C . LEU A 1 110 ? -7.031 -8.294 -3.987 1.00 96.25 110 LEU A C 1
ATOM 851 O O . LEU A 1 110 ? -7.033 -8.239 -5.211 1.00 96.25 110 LEU A O 1
ATOM 855 N N . GLN A 1 111 ? -6.013 -8.832 -3.313 1.00 97.62 111 GLN A N 1
ATOM 856 C CA . GLN A 1 111 ? -4.785 -9.303 -3.960 1.00 97.62 111 GLN A CA 1
ATOM 857 C C . GLN A 1 111 ? -5.056 -10.339 -5.069 1.00 97.62 111 GLN A C 1
ATOM 859 O O . GLN A 1 111 ? -5.702 -11.367 -4.834 1.00 97.62 111 GLN A O 1
ATOM 864 N N . ASN A 1 112 ? -4.486 -10.103 -6.252 1.00 96.94 112 ASN A N 1
ATOM 865 C CA . ASN A 1 112 ? -4.598 -10.990 -7.406 1.00 96.94 112 ASN A CA 1
ATOM 866 C C . ASN A 1 112 ? -3.796 -12.291 -7.215 1.00 96.94 112 ASN A C 1
ATOM 868 O O . ASN A 1 112 ? -2.917 -12.421 -6.352 1.00 96.94 112 ASN A O 1
ATOM 872 N N . SER A 1 113 ? -4.086 -13.298 -8.045 1.00 95.69 113 SER A N 1
ATOM 873 C CA . SER A 1 113 ? -3.416 -14.606 -7.979 1.00 95.69 113 SER A CA 1
ATOM 874 C C . SER A 1 113 ? -1.925 -14.559 -8.326 1.00 95.69 113 SER A C 1
ATOM 876 O O . SER A 1 113 ? -1.177 -15.423 -7.869 1.00 95.69 113 SER A O 1
ATOM 878 N N . ASP A 1 114 ? -1.492 -13.556 -9.095 1.00 95.62 114 ASP A N 1
ATOM 879 C CA . ASP A 1 114 ? -0.083 -13.286 -9.419 1.00 95.62 114 ASP A CA 1
ATOM 880 C C . ASP A 1 114 ? 0.717 -12.708 -8.234 1.00 95.62 114 ASP A C 1
ATOM 882 O O . ASP A 1 114 ? 1.942 -12.603 -8.303 1.00 95.62 114 ASP A O 1
ATOM 886 N N . GLY A 1 115 ? 0.025 -12.376 -7.140 1.00 97.75 115 GLY A N 1
ATOM 887 C CA . GLY A 1 115 ? 0.586 -11.827 -5.915 1.00 97.75 115 GLY A CA 1
ATOM 888 C C . GLY A 1 115 ? 0.632 -10.305 -5.856 1.00 97.75 115 GLY A C 1
ATOM 889 O O . GLY A 1 115 ? 0.954 -9.774 -4.792 1.00 97.75 115 GLY A O 1
ATOM 890 N N . GLY A 1 116 ? 0.301 -9.605 -6.935 1.00 97.69 116 GLY A N 1
ATOM 891 C CA . GLY A 1 116 ? 0.231 -8.151 -6.944 1.00 97.69 116 GLY A CA 1
ATOM 892 C C . GLY A 1 116 ? -1.135 -7.618 -6.514 1.00 97.69 116 GLY A C 1
ATOM 893 O O . GLY A 1 116 ? -2.072 -8.375 -6.232 1.00 97.69 116 GLY A O 1
ATOM 894 N N . PHE A 1 117 ? -1.224 -6.295 -6.426 1.00 97.50 117 PHE A N 1
ATOM 895 C CA . PHE A 1 117 ? -2.447 -5.582 -6.071 1.00 97.50 117 PHE A CA 1
ATOM 896 C C . PHE A 1 117 ? -2.951 -4.768 -7.266 1.00 97.50 117 PHE A C 1
ATOM 898 O O . PHE A 1 117 ? -2.178 -3.964 -7.801 1.00 97.50 117 PHE A O 1
ATOM 905 N N . PRO A 1 118 ? -4.212 -4.979 -7.686 1.00 95.19 118 PRO A N 1
ATOM 906 C CA . PRO A 1 118 ? -4.894 -4.106 -8.633 1.00 95.19 118 PRO A CA 1
ATOM 907 C C . PRO A 1 118 ? -5.444 -2.869 -7.917 1.00 95.19 118 PRO A C 1
ATOM 909 O O . PRO A 1 118 ? -5.416 -2.802 -6.690 1.00 95.19 118 PRO A O 1
ATOM 912 N N . THR A 1 119 ? -5.999 -1.918 -8.668 1.00 92.19 119 THR A N 1
ATOM 913 C CA . THR A 1 119 ? -6.602 -0.710 -8.089 1.00 92.19 119 THR A CA 1
ATOM 914 C C . THR A 1 119 ? -7.895 -1.014 -7.330 1.00 92.19 119 THR A C 1
ATOM 916 O O . THR A 1 119 ? -7.941 -0.851 -6.116 1.00 92.19 119 THR A O 1
ATOM 919 N N . PHE A 1 120 ? -8.951 -1.452 -8.028 1.00 89.19 120 PHE A N 1
ATOM 920 C CA . PHE A 1 120 ? -10.315 -1.461 -7.469 1.00 89.19 120 PHE A CA 1
ATOM 921 C C . PHE A 1 120 ? -10.889 -2.855 -7.227 1.00 89.19 120 PHE A C 1
ATOM 923 O O . PHE A 1 120 ? -11.676 -3.055 -6.301 1.00 89.19 120 PHE A O 1
ATOM 930 N N . CYS A 1 121 ? -10.561 -3.827 -8.079 1.00 86.06 121 CYS A N 1
ATOM 931 C CA . CYS A 1 121 ? -11.195 -5.142 -8.041 1.00 86.06 121 CYS A CA 1
ATOM 932 C C . CYS A 1 121 ? -10.214 -6.262 -8.368 1.00 86.06 121 CYS A C 1
ATOM 934 O O . CYS A 1 121 ? -9.276 -6.075 -9.139 1.00 86.06 121 CYS A O 1
ATOM 936 N N . ILE A 1 122 ? -10.470 -7.434 -7.781 1.00 85.19 122 ILE A N 1
ATOM 937 C CA . ILE A 1 122 ? -9.809 -8.675 -8.183 1.00 85.19 122 ILE A CA 1
ATOM 938 C C . ILE A 1 122 ? -10.229 -8.953 -9.618 1.00 85.19 122 ILE A C 1
ATOM 940 O O . ILE A 1 122 ? -11.429 -8.979 -9.908 1.00 85.19 122 ILE A O 1
ATOM 944 N N . GLY A 1 123 ? -9.271 -9.239 -10.483 1.00 77.44 123 GLY A N 1
ATOM 945 C CA . GLY A 1 123 ? -9.595 -9.672 -11.828 1.00 77.44 123 GLY A CA 1
ATOM 946 C C . GLY A 1 123 ? -8.620 -10.682 -12.380 1.00 77.44 123 GLY A C 1
ATOM 947 O O . GLY A 1 123 ? -7.834 -11.297 -11.659 1.00 77.44 123 GLY A O 1
ATOM 948 N N . TRP A 1 124 ? -8.725 -10.884 -13.686 1.00 73.19 124 TRP A N 1
ATOM 949 C CA . TRP A 1 124 ? -7.912 -11.861 -14.406 1.00 73.19 124 TRP A CA 1
ATOM 950 C C . TRP A 1 124 ? -6.556 -11.273 -14.820 1.00 73.19 124 TRP A C 1
ATOM 952 O O . TRP A 1 124 ? -5.717 -11.993 -15.359 1.00 73.19 124 TRP A O 1
ATOM 962 N N . GLY A 1 125 ? -6.333 -9.980 -14.550 1.00 69.81 125 GLY A N 1
ATOM 963 C CA . GLY A 1 125 ? -5.127 -9.250 -14.934 1.00 69.81 125 GLY A CA 1
ATOM 964 C C . GLY A 1 125 ? -5.059 -9.021 -16.442 1.00 69.81 125 GLY A C 1
ATOM 965 O O . GLY A 1 125 ? -3.996 -9.148 -17.051 1.00 69.81 125 GLY A O 1
ATOM 966 N N . HIS A 1 126 ? -6.214 -8.784 -17.063 1.00 71.31 126 HIS A N 1
ATOM 967 C CA . HIS A 1 126 ? -6.350 -8.628 -18.514 1.00 71.31 126 HIS A CA 1
ATOM 968 C C . HIS A 1 126 ? -6.798 -7.223 -18.914 1.00 71.31 126 HIS A C 1
ATOM 970 O O . HIS A 1 126 ? -6.684 -6.859 -20.084 1.00 71.31 126 HIS A O 1
ATOM 976 N N . LEU A 1 127 ? -7.293 -6.433 -17.961 1.00 74.81 127 LEU A N 1
ATOM 977 C CA . LEU A 1 127 ? -7.752 -5.068 -18.155 1.00 74.81 127 LEU A CA 1
ATOM 978 C C . LEU A 1 127 ? -6.928 -4.112 -17.279 1.00 74.81 127 LEU A C 1
ATOM 980 O O . LEU A 1 127 ? -6.486 -4.484 -16.192 1.00 74.81 127 LEU A O 1
ATOM 984 N N . PRO A 1 128 ? -6.726 -2.852 -17.698 1.00 68.38 128 PRO A N 1
ATOM 985 C CA . PRO A 1 128 ? -5.896 -1.915 -16.938 1.00 68.38 128 PRO A CA 1
ATOM 986 C C . PRO A 1 128 ? -6.322 -1.726 -15.471 1.00 68.38 128 PRO A C 1
ATOM 988 O O . PRO A 1 128 ? -5.470 -1.577 -14.607 1.00 68.38 128 PRO A O 1
ATOM 991 N N . PHE A 1 129 ? -7.625 -1.781 -15.173 1.00 68.44 129 PHE A N 1
ATOM 992 C CA . PHE A 1 129 ? -8.168 -1.564 -13.823 1.00 68.44 129 PHE A CA 1
ATOM 993 C C . PHE A 1 129 ? -8.152 -2.808 -12.916 1.00 68.44 129 PHE A C 1
ATOM 995 O O . PHE A 1 129 ? -8.347 -2.683 -11.704 1.00 68.44 129 PHE A O 1
ATOM 1002 N N . ASP A 1 130 ? -7.961 -3.999 -13.491 1.00 79.31 130 ASP A N 1
ATOM 1003 C CA . ASP A 1 130 ? -7.937 -5.284 -12.778 1.00 79.31 130 ASP A CA 1
ATOM 1004 C C . ASP A 1 130 ? -6.535 -5.922 -12.750 1.00 79.31 130 ASP A C 1
ATOM 1006 O O . ASP A 1 130 ? -6.320 -6.972 -12.137 1.00 79.31 130 ASP A O 1
ATOM 1010 N N . SER A 1 131 ? -5.571 -5.254 -13.390 1.00 89.12 131 SER A N 1
ATOM 1011 C CA . SER A 1 131 ? -4.169 -5.646 -13.450 1.00 89.12 131 SER A CA 1
ATOM 1012 C C . SER A 1 131 ? -3.401 -5.149 -12.237 1.00 89.12 131 SER A C 1
ATOM 1014 O O . SER A 1 131 ? -3.546 -4.013 -11.787 1.00 89.12 131 SER A O 1
ATOM 1016 N N . SER A 1 132 ? -2.542 -6.020 -11.720 1.00 95.00 132 SER A N 1
ATOM 1017 C CA . SER A 1 132 ? -1.629 -5.683 -10.640 1.00 95.00 132 SER A CA 1
ATOM 1018 C C . SER A 1 132 ? -0.618 -4.617 -11.071 1.00 95.00 132 SER A C 1
ATOM 1020 O O . SER A 1 132 ? -0.156 -4.619 -12.211 1.00 95.00 132 SER A O 1
ATOM 1022 N N . CYS A 1 133 ? -0.223 -3.733 -10.151 1.00 94.50 133 CYS A N 1
ATOM 1023 C CA . CYS A 1 133 ? 0.756 -2.671 -10.418 1.00 94.50 133 CYS A CA 1
ATOM 1024 C C . CYS A 1 133 ? 1.841 -2.612 -9.336 1.00 94.50 133 CYS A C 1
ATOM 1026 O O . CYS A 1 133 ? 1.604 -2.966 -8.179 1.00 94.50 133 CYS A O 1
ATOM 1028 N N . ALA A 1 134 ? 3.064 -2.226 -9.710 1.00 97.25 134 ALA A N 1
ATOM 1029 C CA . ALA A 1 134 ? 4.221 -2.301 -8.814 1.00 97.25 134 ALA A CA 1
ATOM 1030 C C . ALA A 1 134 ? 4.163 -1.267 -7.678 1.00 97.25 134 ALA A C 1
ATOM 1032 O O . ALA A 1 134 ? 4.424 -1.606 -6.525 1.00 97.25 134 ALA A O 1
ATOM 1033 N N . ASP A 1 135 ? 3.777 -0.031 -7.981 1.00 95.88 135 ASP A N 1
ATOM 1034 C CA . ASP A 1 135 ? 3.591 1.046 -7.004 1.00 95.88 135 ASP A CA 1
ATOM 1035 C C . ASP A 1 135 ? 2.513 0.707 -5.965 1.00 95.88 135 ASP A C 1
ATOM 1037 O O . ASP A 1 135 ? 2.800 0.755 -4.764 1.00 95.88 135 ASP A O 1
ATOM 1041 N N . LEU A 1 136 ? 1.333 0.258 -6.404 1.00 97.31 136 LEU A N 1
ATOM 1042 C CA . LEU A 1 136 ? 0.257 -0.178 -5.503 1.00 97.31 136 LEU A CA 1
ATOM 1043 C C . LEU A 1 136 ? 0.671 -1.398 -4.671 1.00 97.31 136 LEU A C 1
ATOM 1045 O O . LEU A 1 136 ? 0.439 -1.453 -3.462 1.00 97.31 136 LEU A O 1
ATOM 1049 N N . THR A 1 137 ? 1.358 -2.365 -5.288 1.00 98.62 137 THR A N 1
ATOM 1050 C CA . THR A 1 137 ? 1.841 -3.564 -4.583 1.00 98.62 137 THR A CA 1
ATOM 1051 C C . THR A 1 137 ? 2.877 -3.217 -3.514 1.00 98.62 137 THR A C 1
ATOM 1053 O O . THR A 1 137 ? 2.821 -3.763 -2.410 1.00 98.62 137 THR A O 1
ATOM 1056 N N . GLY A 1 138 ? 3.805 -2.301 -3.804 1.00 98.50 138 GLY A N 1
ATOM 1057 C CA . GLY A 1 138 ? 4.776 -1.803 -2.828 1.00 98.50 138 GLY A CA 1
ATOM 1058 C C . GLY A 1 138 ? 4.104 -1.068 -1.667 1.00 98.50 138 GLY A C 1
ATOM 1059 O O . GLY A 1 138 ? 4.439 -1.315 -0.506 1.00 98.50 138 GLY A O 1
ATOM 1060 N N . HIS A 1 139 ? 3.109 -0.227 -1.963 1.00 98.50 139 HIS A N 1
ATOM 1061 C CA . HIS A 1 139 ? 2.363 0.522 -0.952 1.00 98.50 139 HIS A CA 1
ATOM 1062 C C . HIS A 1 139 ? 1.568 -0.413 -0.023 1.00 98.50 139 HIS A C 1
ATOM 1064 O O . HIS A 1 139 ? 1.684 -0.325 1.204 1.00 98.50 139 HIS A O 1
ATOM 1070 N N . ALA A 1 140 ? 0.835 -1.373 -0.598 1.00 98.81 140 ALA A N 1
ATOM 1071 C CA . ALA A 1 140 ? 0.094 -2.388 0.145 1.00 98.81 140 ALA A CA 1
ATOM 1072 C C . ALA A 1 140 ? 1.018 -3.279 0.990 1.00 98.81 140 ALA A C 1
ATOM 1074 O O . ALA A 1 140 ? 0.714 -3.548 2.153 1.00 98.81 140 ALA A O 1
ATOM 1075 N N . LEU A 1 141 ? 2.170 -3.698 0.451 1.00 98.81 141 LEU A N 1
ATOM 1076 C CA . LEU A 1 141 ? 3.174 -4.459 1.200 1.00 98.81 141 LEU A CA 1
ATOM 1077 C C . LEU A 1 141 ? 3.635 -3.700 2.453 1.00 98.81 141 LEU A C 1
ATOM 1079 O O . LEU A 1 141 ? 3.664 -4.284 3.541 1.00 98.81 141 LEU A O 1
ATOM 1083 N N . LEU A 1 142 ? 3.947 -2.407 2.315 1.00 98.81 142 LEU A N 1
ATOM 1084 C CA . LEU A 1 142 ? 4.362 -1.572 3.440 1.00 98.81 142 LEU A CA 1
ATOM 1085 C C . LEU A 1 142 ? 3.264 -1.449 4.498 1.00 98.81 142 LEU A C 1
ATOM 1087 O O . LEU A 1 142 ? 3.554 -1.613 5.688 1.00 98.81 142 LEU A O 1
ATOM 1091 N N . ALA A 1 143 ? 2.019 -1.196 4.091 1.00 98.81 143 ALA A N 1
ATOM 1092 C CA . ALA A 1 143 ? 0.888 -1.128 5.013 1.00 98.81 143 ALA A CA 1
ATOM 1093 C C . ALA A 1 143 ? 0.717 -2.446 5.782 1.00 98.81 143 ALA A C 1
ATOM 1095 O O . ALA A 1 143 ? 0.695 -2.444 7.010 1.00 98.81 143 ALA A O 1
ATOM 1096 N N . LEU A 1 144 ? 0.710 -3.583 5.080 1.00 98.81 144 LEU A N 1
ATOM 1097 C CA . LEU A 1 144 ? 0.544 -4.907 5.683 1.00 98.81 144 LEU A CA 1
ATOM 1098 C C . LEU A 1 144 ? 1.657 -5.242 6.690 1.00 98.81 144 LEU A C 1
ATOM 1100 O O . LEU A 1 144 ? 1.362 -5.694 7.799 1.00 98.81 144 LEU A O 1
ATOM 1104 N N . LEU A 1 145 ? 2.928 -5.012 6.342 1.00 98.62 145 LEU A N 1
ATOM 1105 C CA . LEU A 1 145 ? 4.046 -5.259 7.262 1.00 98.62 145 LEU A CA 1
ATOM 1106 C C . LEU A 1 145 ? 4.049 -4.287 8.449 1.00 98.62 145 LEU A C 1
ATOM 1108 O O . LEU A 1 145 ? 4.359 -4.698 9.568 1.00 98.62 145 LEU A O 1
ATOM 1112 N N . SER A 1 146 ? 3.673 -3.025 8.230 1.00 98.62 146 SER A N 1
ATOM 1113 C CA . SER A 1 146 ? 3.574 -2.024 9.299 1.00 98.62 146 SER A CA 1
ATOM 1114 C C . SER A 1 146 ? 2.439 -2.338 10.274 1.00 98.62 146 SER A C 1
ATOM 1116 O O . SER A 1 146 ? 2.620 -2.195 11.482 1.00 98.62 146 SER A O 1
ATOM 1118 N N . SER A 1 147 ? 1.304 -2.840 9.783 1.00 98.75 147 SER A N 1
ATOM 1119 C CA . SER A 1 147 ? 0.205 -3.303 10.631 1.00 98.75 147 SER A CA 1
ATOM 1120 C C . SER A 1 147 ? 0.607 -4.509 11.476 1.00 98.75 147 SER A C 1
ATOM 1122 O O . SER A 1 147 ? 0.317 -4.519 12.670 1.00 98.75 147 SER A O 1
ATOM 1124 N N . LEU A 1 148 ? 1.319 -5.494 10.906 1.00 98.44 148 LEU A N 1
ATOM 1125 C CA . LEU A 1 148 ? 1.859 -6.616 11.690 1.00 98.44 148 LEU A CA 1
ATOM 1126 C C . LEU A 1 148 ? 2.792 -6.120 12.804 1.00 98.44 148 LEU A C 1
ATOM 1128 O O . LEU A 1 148 ? 2.652 -6.544 13.949 1.00 98.44 148 LEU A O 1
ATOM 1132 N N . GLU A 1 149 ? 3.710 -5.206 12.476 1.00 97.81 149 GLU A N 1
ATOM 1133 C CA . GLU A 1 149 ? 4.673 -4.629 13.423 1.00 97.81 149 GLU A CA 1
ATOM 1134 C C . GLU A 1 149 ? 3.987 -3.894 14.579 1.00 97.81 149 GLU A C 1
ATOM 1136 O O . GLU A 1 149 ? 4.362 -4.080 15.736 1.00 97.81 149 GLU A O 1
ATOM 1141 N N . LYS A 1 150 ? 2.992 -3.055 14.270 1.00 97.94 150 LYS A N 1
ATOM 1142 C CA . LYS A 1 150 ? 2.364 -2.168 15.254 1.00 97.94 150 LYS A CA 1
ATOM 1143 C C . LYS A 1 150 ? 1.298 -2.866 16.095 1.00 97.94 150 LYS A C 1
ATOM 1145 O O . LYS A 1 150 ? 1.243 -2.628 17.298 1.00 97.94 150 LYS A O 1
ATOM 1150 N N . LEU A 1 151 ? 0.440 -3.685 15.480 1.00 98.06 151 LEU A N 1
ATOM 1151 C CA . LEU A 1 151 ? -0.698 -4.301 16.173 1.00 98.06 151 LEU A CA 1
ATOM 1152 C C . LEU A 1 151 ? -0.339 -5.659 16.785 1.00 98.06 151 LEU A C 1
ATOM 1154 O O . LEU A 1 151 ? -0.944 -6.045 17.783 1.00 98.06 151 LEU A O 1
ATOM 1158 N N . GLY A 1 152 ? 0.619 -6.399 16.213 1.00 95.81 152 GLY A N 1
ATOM 1159 C CA . GLY A 1 152 ? 1.057 -7.697 16.729 1.00 95.81 152 GLY A CA 1
ATOM 1160 C C . GLY A 1 152 ? -0.109 -8.639 17.055 1.00 95.81 152 GLY A C 1
ATOM 1161 O O . GLY A 1 152 ? -0.868 -9.043 16.172 1.00 95.81 152 GLY A O 1
ATOM 1162 N N . ASN A 1 153 ? -0.263 -8.967 18.341 1.00 95.56 153 ASN A N 1
ATOM 1163 C CA . ASN A 1 153 ? -1.283 -9.897 18.840 1.00 95.56 153 ASN A CA 1
ATOM 1164 C C . ASN A 1 153 ? -2.719 -9.344 18.807 1.00 95.56 153 ASN A C 1
ATOM 1166 O O . ASN A 1 153 ? -3.655 -10.125 18.962 1.00 95.56 153 ASN A O 1
ATOM 1170 N N . SER A 1 154 ? -2.911 -8.041 18.581 1.00 97.62 154 SER A N 1
ATOM 1171 C CA . SER A 1 154 ? -4.247 -7.461 18.384 1.00 97.62 154 SER A CA 1
ATOM 1172 C C . SER A 1 154 ? -4.869 -7.875 17.045 1.00 97.62 154 SER A C 1
ATOM 1174 O O . SER A 1 154 ? -6.080 -7.772 16.867 1.00 97.62 154 SER A O 1
ATOM 1176 N N . ILE A 1 155 ? -4.069 -8.378 16.095 1.00 98.12 155 ILE A N 1
ATOM 1177 C CA . ILE A 1 155 ? -4.578 -8.958 14.849 1.00 98.12 155 ILE A CA 1
ATOM 1178 C C . ILE A 1 155 ? -4.991 -10.416 15.111 1.00 98.12 155 ILE A C 1
ATOM 1180 O O . ILE A 1 155 ? -4.156 -11.212 15.550 1.00 98.12 155 ILE A O 1
ATOM 1184 N N . PRO A 1 156 ? -6.221 -10.835 14.750 1.00 97.44 156 PRO A N 1
ATOM 1185 C CA . PRO A 1 156 ? -6.636 -12.228 14.874 1.00 97.44 156 PRO A CA 1
ATOM 1186 C C . PRO A 1 156 ? -5.655 -13.186 14.188 1.00 97.44 156 PRO A C 1
ATOM 1188 O O . PRO A 1 156 ? -5.302 -12.995 13.022 1.00 97.44 156 PRO A O 1
ATOM 1191 N N . PHE A 1 157 ? -5.260 -14.262 14.874 1.00 97.19 157 PHE A N 1
ATOM 1192 C CA . PHE A 1 157 ? -4.196 -15.180 14.437 1.00 97.19 157 PHE A CA 1
ATOM 1193 C C . PHE A 1 157 ? -4.329 -15.658 12.977 1.00 97.19 157 PHE A C 1
ATOM 1195 O O . PHE A 1 157 ? -3.367 -15.647 12.202 1.00 97.19 157 PHE A O 1
ATOM 1202 N N . HIS A 1 158 ? -5.541 -16.041 12.558 1.00 97.44 158 HIS A N 1
ATOM 1203 C CA . HIS A 1 158 ? -5.797 -16.470 11.181 1.00 97.44 158 HIS A CA 1
ATOM 1204 C C . HIS A 1 158 ? -5.554 -15.352 10.162 1.00 97.44 158 HIS A C 1
ATOM 1206 O O . HIS A 1 158 ? -4.993 -15.609 9.093 1.00 97.44 158 HIS A O 1
ATOM 1212 N N . LEU A 1 159 ? -5.952 -14.119 10.484 1.00 98.12 159 LEU A N 1
ATOM 1213 C CA . LEU A 1 159 ? -5.721 -12.964 9.626 1.00 98.12 159 LEU A CA 1
ATOM 1214 C C . LEU A 1 159 ? -4.239 -12.591 9.606 1.00 98.12 159 LEU A C 1
ATOM 1216 O O . LEU A 1 159 ? -3.704 -12.397 8.520 1.00 98.12 159 LEU A O 1
ATOM 1220 N N . HIS A 1 160 ? -3.553 -12.609 10.749 1.00 98.19 160 HIS A N 1
ATOM 1221 C CA . HIS A 1 160 ? -2.107 -12.388 10.823 1.00 98.19 160 HIS A CA 1
ATOM 1222 C C . HIS A 1 160 ? -1.350 -13.320 9.856 1.00 98.19 160 HIS A C 1
ATOM 1224 O O . HIS A 1 160 ? -0.499 -12.881 9.079 1.00 98.19 160 HIS A O 1
ATOM 1230 N N . ARG A 1 161 ? -1.687 -14.619 9.830 1.00 97.94 161 ARG A N 1
ATOM 1231 C CA . ARG A 1 161 ? -1.086 -15.580 8.885 1.00 97.94 161 ARG A CA 1
ATOM 1232 C C . ARG A 1 161 ? -1.409 -15.251 7.424 1.00 97.94 161 ARG A C 1
ATOM 1234 O O . ARG A 1 161 ? -0.565 -15.462 6.553 1.00 97.94 161 ARG A O 1
ATOM 1241 N N . ARG A 1 162 ? -2.623 -14.774 7.135 1.00 98.50 162 ARG A N 1
ATOM 1242 C CA . ARG A 1 162 ? -3.029 -14.376 5.777 1.00 98.50 162 ARG A CA 1
ATOM 1243 C C . ARG A 1 162 ? -2.317 -13.107 5.313 1.00 98.50 162 ARG A C 1
ATOM 1245 O O . ARG A 1 162 ? -1.835 -13.106 4.188 1.00 98.50 162 ARG A O 1
ATOM 1252 N N . ILE A 1 163 ? -2.192 -12.098 6.176 1.00 98.62 163 ILE A N 1
ATOM 1253 C CA . ILE A 1 163 ? -1.426 -10.870 5.918 1.00 98.62 163 ILE A CA 1
ATOM 1254 C C . ILE A 1 163 ? 0.023 -11.229 5.589 1.00 98.62 163 ILE A C 1
ATOM 1256 O O . ILE A 1 163 ? 0.536 -10.832 4.550 1.00 98.62 163 ILE A O 1
ATOM 1260 N N . TYR A 1 164 ? 0.661 -12.066 6.411 1.00 98.19 164 TYR A N 1
ATOM 1261 C CA . TYR A 1 164 ? 2.048 -12.459 6.167 1.00 98.19 164 TYR A CA 1
ATOM 1262 C C . TYR A 1 164 ? 2.237 -13.217 4.839 1.00 98.19 164 TYR A C 1
ATOM 1264 O O . TYR A 1 164 ? 3.164 -12.941 4.082 1.00 98.19 164 TYR A O 1
ATOM 1272 N N . ARG A 1 165 ? 1.323 -14.135 4.498 1.00 98.31 165 ARG A N 1
ATOM 1273 C CA . ARG A 1 165 ? 1.329 -14.815 3.188 1.00 98.31 165 ARG A CA 1
ATOM 1274 C C . ARG A 1 165 ? 1.115 -13.845 2.028 1.00 98.31 165 ARG A C 1
ATOM 1276 O O . ARG A 1 165 ? 1.725 -14.017 0.978 1.00 98.31 165 ARG A O 1
ATOM 1283 N N . SER A 1 166 ? 0.243 -12.860 2.216 1.00 98.56 166 SER A N 1
ATOM 1284 C CA . SER A 1 166 ? -0.026 -11.814 1.233 1.00 98.56 166 SER A CA 1
ATOM 1285 C C . SER A 1 166 ? 1.221 -10.960 0.983 1.00 98.56 166 SER A C 1
ATOM 1287 O O . SER A 1 166 ? 1.575 -10.742 -0.173 1.00 98.56 166 SER A O 1
ATOM 1289 N N . ALA A 1 167 ? 1.971 -10.616 2.036 1.00 98.62 167 ALA A N 1
ATOM 1290 C CA . ALA A 1 167 ? 3.258 -9.933 1.924 1.00 98.62 167 ALA A CA 1
ATOM 1291 C C . ALA A 1 167 ? 4.297 -10.747 1.125 1.00 98.62 167 ALA A C 1
ATOM 1293 O O . ALA A 1 167 ? 4.940 -10.205 0.231 1.00 98.62 167 ALA A O 1
ATOM 1294 N N . ILE A 1 168 ? 4.427 -12.058 1.375 1.00 98.56 168 ILE A N 1
ATOM 1295 C CA . ILE A 1 168 ? 5.344 -12.928 0.605 1.00 98.56 168 ILE A CA 1
ATOM 1296 C C . ILE A 1 168 ? 4.996 -12.911 -0.890 1.00 98.56 168 ILE A C 1
ATOM 1298 O O . ILE A 1 168 ? 5.881 -12.791 -1.738 1.00 98.56 168 ILE A O 1
ATOM 1302 N N . LYS A 1 169 ? 3.704 -13.008 -1.219 1.00 98.69 169 LYS A N 1
ATOM 1303 C CA . LYS A 1 169 ? 3.232 -12.953 -2.607 1.00 98.69 169 LYS A CA 1
ATOM 1304 C C . LYS A 1 169 ? 3.517 -11.600 -3.265 1.00 98.69 169 LYS A C 1
ATOM 1306 O O . LYS A 1 169 ? 3.992 -11.586 -4.394 1.00 98.69 169 LYS A O 1
ATOM 1311 N N . ALA A 1 170 ? 3.300 -10.500 -2.544 1.00 98.75 170 ALA A N 1
ATOM 1312 C CA . ALA A 1 170 ? 3.588 -9.145 -3.016 1.00 98.75 170 ALA A CA 1
ATOM 1313 C C . ALA A 1 170 ? 5.072 -8.964 -3.355 1.00 98.75 170 ALA A C 1
ATOM 1315 O O . ALA A 1 170 ? 5.415 -8.452 -4.417 1.00 98.75 170 ALA A O 1
ATOM 1316 N N . VAL A 1 171 ? 5.963 -9.469 -2.498 1.00 98.75 171 VAL A N 1
ATOM 1317 C CA . VAL A 1 171 ? 7.412 -9.474 -2.754 1.00 98.75 171 VAL A CA 1
ATOM 1318 C C . VAL A 1 171 ? 7.746 -10.285 -4.008 1.00 98.75 171 VAL A C 1
ATOM 1320 O O . VAL A 1 171 ? 8.531 -9.831 -4.837 1.00 98.75 171 VAL A O 1
ATOM 1323 N N . GLY A 1 172 ? 7.135 -11.463 -4.177 1.00 98.56 172 GLY A N 1
ATOM 1324 C CA . GLY A 1 172 ? 7.308 -12.282 -5.381 1.00 98.56 172 GLY A CA 1
ATOM 1325 C C . GLY A 1 172 ? 6.836 -11.578 -6.657 1.00 98.56 172 GLY A C 1
ATOM 1326 O O . GLY A 1 172 ? 7.525 -11.632 -7.675 1.00 98.56 172 GLY A O 1
ATOM 1327 N N . TYR A 1 173 ? 5.705 -10.873 -6.589 1.00 98.56 173 TYR A N 1
ATOM 1328 C CA . TYR A 1 173 ? 5.203 -10.057 -7.691 1.00 98.56 173 TYR A CA 1
ATOM 1329 C C . TYR A 1 173 ? 6.187 -8.943 -8.060 1.00 98.56 173 TYR A C 1
ATOM 1331 O O . TYR A 1 173 ? 6.572 -8.838 -9.225 1.00 98.56 173 TYR A O 1
ATOM 1339 N N . LEU A 1 174 ? 6.630 -8.145 -7.082 1.00 98.75 174 LEU A N 1
ATOM 1340 C CA . LEU A 1 174 ? 7.552 -7.028 -7.314 1.00 98.75 174 LEU A CA 1
ATOM 1341 C C . LEU A 1 174 ? 8.872 -7.498 -7.919 1.00 98.75 174 LEU A C 1
ATOM 1343 O O . LEU A 1 174 ? 9.361 -6.873 -8.857 1.00 98.75 174 LEU A O 1
ATOM 1347 N N . GLN A 1 175 ? 9.399 -8.625 -7.437 1.00 98.50 175 GLN A N 1
ATOM 1348 C CA . GLN A 1 175 ? 10.628 -9.216 -7.958 1.00 98.50 175 GLN A CA 1
ATOM 1349 C C . GLN A 1 175 ? 10.469 -9.648 -9.416 1.00 98.50 175 GLN A C 1
ATOM 1351 O O . GLN A 1 175 ? 11.342 -9.380 -10.235 1.00 98.50 175 GLN A O 1
ATOM 1356 N N . LYS A 1 176 ? 9.348 -10.296 -9.750 1.00 98.25 176 LYS A N 1
ATOM 1357 C CA . LYS A 1 176 ? 9.060 -10.745 -11.117 1.00 98.25 176 LYS A CA 1
ATOM 1358 C C . LYS A 1 176 ? 8.877 -9.580 -12.099 1.00 98.25 176 LYS A C 1
ATOM 1360 O O . LYS A 1 176 ? 9.161 -9.749 -13.280 1.00 98.25 176 LYS A O 1
ATOM 1365 N N . HIS A 1 177 ? 8.385 -8.435 -11.625 1.00 97.69 177 HIS A N 1
ATOM 1366 C CA . HIS A 1 177 ? 8.051 -7.277 -12.462 1.00 97.69 177 HIS A CA 1
ATOM 1367 C C . HIS A 1 177 ? 9.069 -6.133 -12.372 1.00 97.69 177 HIS A C 1
ATOM 1369 O O . HIS A 1 177 ? 8.831 -5.071 -12.944 1.00 97.69 177 HIS A O 1
ATOM 1375 N N . GLN A 1 178 ? 10.195 -6.329 -11.679 1.00 98.56 178 GLN A N 1
ATOM 1376 C CA . GLN A 1 178 ? 11.333 -5.421 -11.781 1.00 98.56 178 GLN A CA 1
ATOM 1377 C C . GLN A 1 178 ? 12.033 -5.653 -13.120 1.00 98.56 178 GLN A C 1
ATOM 1379 O O . GLN A 1 178 ? 12.338 -6.791 -13.481 1.00 98.56 178 GLN A O 1
ATOM 1384 N N . ALA A 1 179 ? 12.295 -4.583 -13.864 1.00 98.00 179 ALA A N 1
ATOM 1385 C CA . ALA A 1 179 ? 13.053 -4.663 -15.102 1.00 98.00 179 ALA A CA 1
ATOM 1386 C C . ALA A 1 179 ? 14.521 -5.046 -14.840 1.00 98.00 179 ALA A C 1
ATOM 1388 O O . ALA A 1 179 ? 15.051 -4.865 -13.742 1.00 98.00 179 ALA A O 1
ATOM 1389 N N . ASN A 1 180 ? 15.204 -5.547 -15.873 1.00 97.62 180 ASN A N 1
ATOM 1390 C CA . ASN A 1 180 ? 16.591 -6.025 -15.774 1.00 97.62 180 ASN A CA 1
ATOM 1391 C C . ASN A 1 180 ? 17.590 -4.946 -15.322 1.00 97.62 180 ASN A C 1
ATOM 1393 O O . ASN A 1 180 ? 18.616 -5.262 -14.724 1.00 97.62 180 ASN A O 1
ATOM 1397 N N . ASP A 1 181 ? 17.313 -3.683 -15.630 1.00 96.50 181 ASP A N 1
ATOM 1398 C CA . ASP A 1 181 ? 18.103 -2.522 -15.215 1.00 96.50 181 ASP A CA 1
ATOM 1399 C C . ASP A 1 181 ? 17.712 -1.994 -13.823 1.00 96.50 181 ASP A C 1
ATOM 1401 O O . ASP A 1 181 ? 18.386 -1.100 -13.318 1.00 96.50 181 ASP A O 1
ATOM 1405 N N . GLY A 1 182 ? 16.676 -2.561 -13.195 1.00 97.25 182 GLY A N 1
ATOM 1406 C CA . GLY A 1 182 ? 16.253 -2.274 -11.827 1.00 97.25 182 GLY A CA 1
ATOM 1407 C C . GLY A 1 182 ? 15.005 -1.406 -11.687 1.00 97.25 182 GLY A C 1
ATOM 1408 O O . GLY A 1 182 ? 14.598 -1.151 -10.551 1.00 97.25 182 GLY A O 1
ATOM 1409 N N . HIS A 1 183 ? 14.386 -0.958 -12.783 1.00 97.75 183 HIS A N 1
ATOM 1410 C CA . HIS A 1 183 ? 13.233 -0.059 -12.694 1.00 97.75 183 HIS A CA 1
ATOM 1411 C C . HIS A 1 183 ? 11.886 -0.780 -12.526 1.00 97.75 183 HIS A C 1
ATOM 1413 O O . HIS A 1 183 ? 11.725 -1.946 -12.889 1.00 97.75 183 HIS A O 1
ATOM 1419 N N . TRP A 1 184 ? 10.891 -0.041 -12.030 1.00 98.12 184 TRP A N 1
ATOM 1420 C CA . TRP A 1 184 ? 9.469 -0.370 -12.154 1.00 98.12 184 TRP A CA 1
ATOM 1421 C C . TRP A 1 184 ? 8.719 0.769 -12.835 1.00 98.12 184 TRP A C 1
ATOM 1423 O O . TRP A 1 184 ? 9.100 1.938 -12.738 1.00 98.12 184 TRP A O 1
ATOM 1433 N N . LEU A 1 185 ? 7.618 0.422 -13.492 1.00 95.50 185 LEU A N 1
ATOM 1434 C CA . LEU A 1 185 ? 6.686 1.389 -14.058 1.00 95.50 185 LEU A CA 1
ATOM 1435 C C . LEU A 1 185 ? 5.559 1.690 -13.056 1.00 95.50 185 LEU A C 1
ATOM 1437 O O . LEU A 1 185 ? 5.060 0.751 -12.430 1.00 95.50 185 LEU A O 1
ATOM 1441 N N . PRO A 1 186 ? 5.164 2.967 -12.894 1.00 93.12 186 PRO A N 1
ATOM 1442 C CA . PRO A 1 186 ? 3.988 3.336 -12.114 1.00 93.12 186 PRO A CA 1
ATOM 1443 C C . PRO A 1 186 ? 2.704 3.130 -12.926 1.00 93.12 186 PRO A C 1
ATOM 1445 O O . PRO A 1 186 ? 2.744 3.126 -14.160 1.00 93.12 186 PRO A O 1
ATOM 1448 N N . LEU A 1 187 ? 1.570 3.022 -12.233 1.00 90.25 187 LEU A N 1
ATOM 1449 C CA . LEU A 1 187 ? 0.249 2.983 -12.859 1.00 90.25 187 LEU A CA 1
ATOM 1450 C C . LEU A 1 187 ? -0.224 4.384 -13.272 1.00 90.25 187 LEU A C 1
ATOM 1452 O O . LEU A 1 187 ? -0.541 4.611 -14.436 1.00 90.25 187 LEU A O 1
ATOM 1456 N N . TRP A 1 188 ? -0.273 5.320 -12.318 1.00 84.94 188 TRP A N 1
ATOM 1457 C CA . TRP A 1 188 ? -0.972 6.602 -12.499 1.00 84.94 188 TRP A CA 1
ATOM 1458 C C . TRP A 1 188 ? -0.111 7.722 -13.079 1.00 84.94 188 TRP A C 1
ATOM 1460 O O . TRP A 1 188 ? -0.597 8.589 -13.801 1.00 84.94 188 TRP A O 1
ATOM 1470 N N . PHE A 1 189 ? 1.183 7.725 -12.769 1.00 84.44 189 PHE A N 1
ATOM 1471 C CA . PHE A 1 189 ? 2.047 8.871 -13.045 1.00 84.44 189 PHE A CA 1
ATOM 1472 C C . PHE A 1 189 ? 2.908 8.635 -14.282 1.00 84.44 189 PHE A C 1
ATOM 1474 O O . PHE A 1 189 ? 4.043 8.178 -14.178 1.00 84.44 189 PHE A O 1
ATOM 1481 N N . GLY A 1 190 ? 2.372 8.965 -15.458 1.00 85.88 190 GLY A N 1
ATOM 1482 C CA . GLY A 1 190 ? 3.118 8.986 -16.720 1.00 85.88 190 GLY A CA 1
ATOM 1483 C C . GLY A 1 190 ? 4.087 10.170 -16.849 1.00 85.88 190 GLY A C 1
ATOM 1484 O O . GLY A 1 190 ? 4.250 10.981 -15.935 1.00 85.88 190 GLY A O 1
ATOM 1485 N N . ASN A 1 191 ? 4.757 10.268 -17.997 1.00 85.31 191 ASN A N 1
ATOM 1486 C CA . ASN A 1 191 ? 5.584 11.420 -18.361 1.00 85.31 191 ASN A CA 1
ATOM 1487 C C . ASN A 1 191 ? 5.211 11.910 -19.762 1.00 85.31 191 ASN A C 1
ATOM 1489 O O . ASN A 1 191 ? 5.580 11.309 -20.767 1.00 85.31 191 ASN A O 1
ATOM 1493 N N . GLN A 1 192 ? 4.506 13.036 -19.854 1.00 82.81 192 GLN A N 1
ATOM 1494 C CA . GLN A 1 192 ? 4.043 13.583 -21.131 1.00 82.81 192 GLN A CA 1
ATOM 1495 C C . GLN A 1 192 ? 5.175 13.987 -22.084 1.00 82.81 192 GLN A C 1
ATOM 1497 O O . GLN A 1 192 ? 4.925 14.167 -23.277 1.00 82.81 192 GLN A O 1
ATOM 1502 N N . LEU A 1 193 ? 6.400 14.114 -21.577 1.00 81.88 193 LEU A N 1
ATOM 1503 C CA . LEU A 1 193 ? 7.575 14.538 -22.331 1.00 81.88 193 LEU A CA 1
ATOM 1504 C C . LEU A 1 193 ? 8.397 13.357 -22.874 1.00 81.88 193 LEU A C 1
ATOM 1506 O O . LEU A 1 193 ? 9.339 13.596 -23.623 1.00 81.88 193 LEU A O 1
ATOM 1510 N N . THR A 1 194 ? 8.044 12.104 -22.553 1.00 82.06 194 THR A N 1
ATOM 1511 C CA . THR A 1 194 ? 8.605 10.916 -23.221 1.00 82.06 194 THR A CA 1
ATOM 1512 C C . THR A 1 194 ? 7.682 10.428 -24.337 1.00 82.06 194 THR A C 1
ATOM 1514 O O . THR A 1 194 ? 6.464 10.650 -24.309 1.00 82.06 194 THR A O 1
ATOM 1517 N N . ASP A 1 195 ? 8.253 9.759 -25.338 1.00 84.31 195 ASP A N 1
ATOM 1518 C CA . ASP A 1 195 ? 7.495 9.232 -26.481 1.00 84.31 195 ASP A CA 1
ATOM 1519 C C . ASP A 1 195 ? 6.523 8.123 -26.058 1.00 84.31 195 ASP A C 1
ATOM 1521 O O . ASP A 1 195 ? 5.386 8.073 -26.521 1.00 84.31 195 ASP A O 1
ATOM 1525 N N . ASP A 1 196 ? 6.944 7.274 -25.119 1.00 87.88 196 ASP A N 1
ATOM 1526 C CA . ASP A 1 196 ? 6.159 6.152 -24.597 1.00 87.88 196 ASP A CA 1
ATOM 1527 C C . ASP A 1 196 ? 5.228 6.526 -23.432 1.00 87.88 196 ASP A C 1
ATOM 1529 O O . ASP A 1 196 ? 4.502 5.670 -22.925 1.00 87.88 196 ASP A O 1
ATOM 1533 N N . LYS A 1 197 ? 5.263 7.792 -22.999 1.00 88.50 197 LYS A N 1
ATOM 1534 C CA . LYS A 1 197 ? 4.518 8.347 -21.861 1.00 88.50 197 LYS A CA 1
ATOM 1535 C C . LYS A 1 197 ? 4.789 7.674 -20.511 1.00 88.50 197 LYS A C 1
ATOM 1537 O O . LYS A 1 197 ? 4.056 7.921 -19.550 1.00 88.50 197 LYS A O 1
ATOM 1542 N N . LYS A 1 198 ? 5.842 6.861 -20.393 1.00 91.25 198 LYS A N 1
ATOM 1543 C CA . LYS A 1 198 ? 6.199 6.146 -19.160 1.00 91.25 198 LYS A CA 1
ATOM 1544 C C . LYS A 1 198 ? 7.081 6.983 -18.242 1.00 91.25 198 LYS A C 1
ATOM 1546 O O . LYS A 1 198 ? 7.851 7.831 -18.680 1.00 91.25 198 LYS A O 1
ATOM 1551 N N . ASN A 1 199 ? 7.018 6.687 -16.946 1.00 93.19 199 ASN A N 1
ATOM 1552 C CA . ASN A 1 199 ? 7.827 7.364 -15.933 1.00 93.19 199 ASN A CA 1
ATOM 1553 C C . ASN A 1 199 ? 8.550 6.368 -15.008 1.00 93.19 199 ASN A C 1
ATOM 1555 O O . ASN A 1 199 ? 8.210 6.240 -13.827 1.00 93.19 199 ASN A O 1
ATOM 1559 N N . PRO A 1 200 ? 9.548 5.633 -15.528 1.00 94.38 200 PRO A N 1
ATOM 1560 C CA . PRO A 1 200 ? 10.246 4.607 -14.758 1.00 94.38 200 PRO A CA 1
ATOM 1561 C C . PRO A 1 200 ? 10.993 5.175 -13.543 1.00 94.38 200 PRO A C 1
ATOM 1563 O O . PRO A 1 200 ? 11.094 4.498 -12.525 1.00 94.38 200 PRO A O 1
ATOM 1566 N N . VAL A 1 201 ? 11.458 6.431 -13.580 1.00 92.38 201 VAL A N 1
ATOM 1567 C CA . VAL A 1 201 ? 12.078 7.078 -12.407 1.00 92.38 201 VAL A CA 1
ATOM 1568 C C . VAL A 1 201 ? 11.069 7.281 -11.283 1.00 92.38 201 VAL A C 1
ATOM 1570 O O . VAL A 1 201 ? 11.364 6.90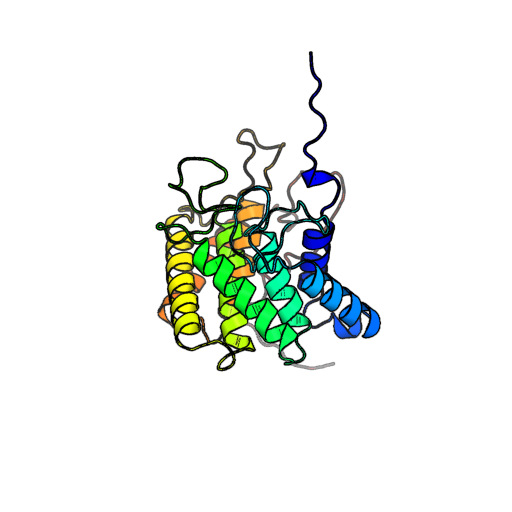5 -10.150 1.00 92.38 201 VAL A O 1
ATOM 1573 N N . TYR A 1 202 ? 9.877 7.811 -11.575 1.00 92.19 202 TYR A N 1
ATOM 1574 C CA . TYR A 1 202 ? 8.845 7.996 -10.551 1.00 92.19 202 TYR A CA 1
ATOM 1575 C C . TYR A 1 202 ? 8.405 6.658 -9.948 1.00 92.19 202 TYR A C 1
ATOM 1577 O O . TYR A 1 202 ? 8.422 6.500 -8.725 1.00 92.19 202 TYR A O 1
ATOM 1585 N N . GLY A 1 203 ? 8.072 5.678 -10.798 1.00 94.94 203 GLY A N 1
ATOM 1586 C CA . GLY A 1 203 ? 7.654 4.349 -10.340 1.00 94.94 203 GLY A CA 1
ATOM 1587 C C . GLY A 1 203 ? 8.720 3.685 -9.475 1.00 94.94 203 GLY A C 1
ATOM 1588 O O . GLY A 1 203 ? 8.428 3.211 -8.376 1.00 94.94 203 GLY A O 1
ATOM 1589 N N . THR A 1 204 ? 9.977 3.739 -9.915 1.00 97.38 204 THR A N 1
ATOM 1590 C CA . THR A 1 204 ? 11.094 3.157 -9.165 1.00 97.38 204 THR A CA 1
ATOM 1591 C C . THR A 1 204 ? 11.338 3.869 -7.845 1.00 97.38 204 THR A C 1
ATOM 1593 O O . THR A 1 204 ? 11.530 3.197 -6.836 1.00 97.38 204 THR A O 1
ATOM 1596 N N . ALA A 1 205 ? 11.289 5.203 -7.809 1.00 95.62 205 ALA A N 1
ATOM 1597 C CA . ALA A 1 205 ? 11.455 5.960 -6.571 1.00 95.62 205 ALA A CA 1
ATOM 1598 C C . ALA A 1 205 ? 10.362 5.616 -5.548 1.00 95.62 205 ALA A C 1
ATOM 1600 O O . ALA A 1 205 ? 10.674 5.323 -4.394 1.00 95.62 205 ALA A O 1
ATOM 1601 N N . LYS A 1 206 ? 9.093 5.575 -5.976 1.00 94.69 206 LYS A N 1
ATOM 1602 C CA . LYS A 1 206 ? 7.957 5.220 -5.112 1.00 94.69 206 LYS A CA 1
ATOM 1603 C C . LYS A 1 206 ? 8.102 3.818 -4.530 1.00 94.69 206 LYS A C 1
ATOM 1605 O O . LYS A 1 206 ? 8.062 3.666 -3.310 1.00 94.69 206 LYS A O 1
ATOM 1610 N N . VAL A 1 207 ? 8.312 2.813 -5.384 1.00 98.00 207 VAL A N 1
ATOM 1611 C CA . VAL A 1 207 ? 8.483 1.423 -4.936 1.00 98.00 207 VAL A CA 1
ATOM 1612 C C . VAL A 1 207 ? 9.703 1.305 -4.023 1.00 98.00 207 VAL A C 1
ATOM 1614 O O . VAL A 1 207 ? 9.590 0.720 -2.950 1.00 98.00 207 VAL A O 1
ATOM 1617 N N . CYS A 1 208 ? 10.839 1.909 -4.388 1.00 97.88 208 CYS A N 1
ATOM 1618 C CA . CYS A 1 208 ? 12.064 1.864 -3.589 1.00 97.88 208 CYS A CA 1
ATOM 1619 C C . CYS A 1 208 ? 11.844 2.401 -2.169 1.00 97.88 208 CYS A C 1
ATOM 1621 O O . CYS A 1 208 ? 12.183 1.701 -1.219 1.00 97.88 208 CYS A O 1
ATOM 1623 N N . ILE A 1 209 ? 11.208 3.569 -2.014 1.00 96.06 209 ILE A N 1
ATOM 1624 C CA . ILE A 1 209 ? 10.900 4.150 -0.694 1.00 96.06 209 ILE A CA 1
ATOM 1625 C C . ILE A 1 209 ? 10.050 3.183 0.141 1.00 96.06 209 ILE A C 1
ATOM 1627 O O . ILE A 1 209 ? 10.356 2.935 1.305 1.00 96.06 209 ILE A O 1
ATOM 1631 N N . TYR A 1 210 ? 9.008 2.587 -0.450 1.00 97.94 210 TYR A N 1
ATOM 1632 C CA . TYR A 1 210 ? 8.172 1.627 0.274 1.00 97.94 210 TYR A CA 1
ATOM 1633 C C . TYR A 1 210 ? 8.953 0.385 0.714 1.00 97.94 210 TYR A C 1
ATOM 1635 O O . TYR A 1 210 ? 8.762 -0.101 1.831 1.00 97.94 210 TYR A O 1
ATOM 1643 N N . LEU A 1 211 ? 9.833 -0.133 -0.145 1.00 98.38 211 LEU A N 1
ATOM 1644 C CA . LEU A 1 211 ? 10.642 -1.306 0.174 1.00 98.38 211 LEU A CA 1
ATOM 1645 C C . LEU A 1 211 ? 11.709 -1.010 1.233 1.00 98.38 211 LEU A C 1
ATOM 1647 O O . LEU A 1 211 ? 11.956 -1.863 2.086 1.00 98.38 211 LEU A O 1
ATOM 1651 N N . GLU A 1 212 ? 12.303 0.181 1.225 1.00 97.06 212 GLU A N 1
ATOM 1652 C CA . GLU A 1 212 ? 13.210 0.622 2.288 1.00 97.06 212 GLU A CA 1
ATOM 1653 C C . GLU A 1 212 ? 12.497 0.699 3.638 1.00 97.06 212 GLU A C 1
ATOM 1655 O O . GLU A 1 212 ? 12.977 0.123 4.616 1.00 97.06 212 GLU A O 1
ATOM 1660 N N . ASP A 1 213 ? 11.301 1.288 3.681 1.00 96.06 213 ASP A N 1
ATOM 1661 C CA . ASP A 1 213 ? 10.489 1.319 4.900 1.00 96.06 213 ASP A CA 1
ATOM 1662 C C . ASP A 1 213 ? 10.123 -0.105 5.371 1.00 96.06 213 ASP A C 1
ATOM 1664 O O . ASP A 1 213 ? 10.078 -0.381 6.576 1.00 96.06 213 ASP A O 1
ATOM 1668 N N . CYS A 1 214 ? 9.906 -1.046 4.443 1.00 98.12 214 CYS A N 1
ATOM 1669 C CA . CYS A 1 214 ? 9.668 -2.456 4.769 1.00 98.12 214 CYS A CA 1
ATOM 1670 C C . CYS A 1 214 ? 10.881 -3.127 5.430 1.00 98.12 214 CYS A C 1
ATOM 1672 O O . CYS A 1 214 ? 10.695 -3.954 6.327 1.00 98.12 214 CYS A O 1
ATOM 1674 N N . LEU A 1 215 ? 12.113 -2.781 5.032 1.00 97.19 215 LEU A N 1
ATOM 1675 C CA . LEU A 1 215 ? 13.344 -3.350 5.604 1.00 97.19 215 LEU A CA 1
ATOM 1676 C C . LEU A 1 215 ? 13.511 -3.034 7.099 1.00 97.19 215 LEU A C 1
ATOM 1678 O O . LEU A 1 215 ? 14.216 -3.766 7.801 1.00 97.19 215 LEU A O 1
ATOM 1682 N N . LEU A 1 216 ? 12.839 -1.988 7.588 1.00 94.94 216 LEU A N 1
ATOM 1683 C CA . LEU A 1 216 ? 12.828 -1.588 8.996 1.00 94.94 216 LEU A CA 1
ATOM 1684 C C . LEU A 1 216 ? 11.851 -2.411 9.856 1.00 94.94 216 LEU A C 1
ATOM 1686 O O . LEU A 1 216 ? 11.886 -2.311 11.083 1.00 94.94 216 LEU A O 1
ATOM 1690 N N . LYS A 1 217 ? 10.961 -3.213 9.255 1.00 96.50 217 LYS A N 1
ATOM 1691 C CA . LYS A 1 217 ? 9.928 -3.972 9.985 1.00 96.50 217 LYS A CA 1
ATOM 1692 C C . LYS A 1 217 ? 10.455 -5.346 10.405 1.00 96.50 217 LYS A C 1
ATOM 1694 O O . LYS A 1 217 ? 11.012 -6.076 9.586 1.00 96.50 217 LYS A O 1
ATOM 1699 N N . ARG A 1 218 ? 10.204 -5.780 11.648 1.00 95.06 218 ARG A N 1
ATOM 1700 C CA . ARG A 1 218 ? 10.647 -7.104 12.149 1.00 95.06 218 ARG A CA 1
ATOM 1701 C C . ARG A 1 218 ? 9.959 -8.260 11.427 1.00 95.06 218 ARG A C 1
ATOM 1703 O O . ARG A 1 218 ? 10.504 -9.360 11.339 1.00 95.06 218 ARG A O 1
ATOM 1710 N N . PHE A 1 219 ? 8.772 -8.015 10.878 1.00 91.50 219 PHE A N 1
ATOM 1711 C CA . PHE A 1 219 ? 8.049 -8.991 10.069 1.00 91.50 219 PHE A CA 1
ATOM 1712 C C . PHE A 1 219 ? 8.611 -9.169 8.652 1.00 91.50 219 PHE A C 1
ATOM 1714 O O . PHE A 1 219 ? 8.271 -10.163 8.010 1.00 91.50 219 PHE A O 1
ATOM 1721 N N . ALA A 1 220 ? 9.530 -8.317 8.181 1.00 89.12 220 ALA A N 1
ATOM 1722 C CA . ALA A 1 220 ? 10.356 -8.611 7.009 1.00 89.12 220 ALA A CA 1
ATOM 1723 C C . ALA A 1 220 ? 11.431 -9.654 7.378 1.00 89.12 220 ALA A C 1
ATOM 1725 O O . ALA A 1 220 ? 12.616 -9.353 7.505 1.00 89.12 220 ALA A O 1
ATOM 1726 N N . ARG A 1 221 ? 10.997 -10.901 7.610 1.00 92.19 221 ARG A N 1
ATOM 1727 C CA . ARG A 1 221 ? 11.879 -12.039 7.933 1.00 92.19 221 ARG A CA 1
ATOM 1728 C C . ARG A 1 221 ? 12.838 -12.328 6.774 1.00 92.19 221 ARG A C 1
ATOM 1730 O O . ARG A 1 221 ? 12.581 -11.892 5.657 1.00 92.19 221 ARG A O 1
ATOM 1737 N N . ASN A 1 222 ? 13.882 -13.118 7.029 1.00 89.38 222 ASN A N 1
ATOM 1738 C CA . ASN A 1 222 ? 15.004 -13.358 6.107 1.00 89.38 222 ASN A CA 1
ATOM 1739 C C . ASN A 1 222 ? 14.600 -13.554 4.634 1.00 89.38 222 ASN A C 1
ATOM 1741 O O . ASN A 1 222 ? 15.097 -12.823 3.788 1.00 89.38 222 ASN A O 1
ATOM 1745 N N . GLU A 1 223 ? 13.632 -14.431 4.330 1.00 88.06 223 GLU A N 1
ATOM 1746 C CA . GLU A 1 223 ? 13.181 -14.669 2.944 1.00 88.06 223 GLU A CA 1
ATOM 1747 C C . GLU A 1 223 ? 12.653 -13.399 2.248 1.00 88.06 223 GLU A C 1
ATOM 1749 O O . GLU A 1 223 ? 12.950 -13.146 1.081 1.00 88.06 223 GLU A O 1
ATOM 1754 N N . ILE A 1 224 ? 11.862 -12.587 2.957 1.00 94.56 224 ILE A N 1
ATOM 1755 C CA . ILE A 1 224 ? 11.383 -11.298 2.444 1.00 94.56 224 ILE A CA 1
ATOM 1756 C C . ILE A 1 224 ? 12.566 -10.334 2.353 1.00 94.56 224 ILE A C 1
ATOM 1758 O O . ILE A 1 224 ? 12.774 -9.707 1.318 1.00 94.56 224 ILE A O 1
ATOM 1762 N N . LYS A 1 225 ? 13.358 -10.237 3.424 1.00 96.06 225 LYS A N 1
ATOM 1763 C CA . LYS A 1 225 ? 14.426 -9.248 3.569 1.00 96.06 225 LYS A CA 1
ATOM 1764 C C . LYS A 1 225 ? 15.483 -9.353 2.474 1.00 96.06 225 LYS A C 1
ATOM 1766 O O . LYS A 1 225 ? 15.851 -8.334 1.905 1.00 96.06 225 LYS A O 1
ATOM 1771 N N . GLU A 1 226 ? 15.930 -10.558 2.138 1.00 97.12 226 GLU A N 1
ATOM 1772 C CA . GLU A 1 226 ? 16.928 -10.786 1.083 1.00 97.12 226 GLU A CA 1
ATOM 1773 C C . GLU A 1 226 ? 16.426 -10.333 -0.295 1.00 97.12 226 GLU A C 1
ATOM 1775 O O . GLU A 1 226 ? 17.142 -9.650 -1.036 1.00 97.12 226 GLU A O 1
ATOM 1780 N N . LYS A 1 227 ? 15.164 -10.646 -0.617 1.00 98.19 227 LYS A N 1
ATOM 1781 C CA . LYS A 1 227 ? 14.521 -10.206 -1.864 1.00 98.19 227 LYS A CA 1
ATOM 1782 C C . LYS A 1 227 ? 14.370 -8.687 -1.898 1.00 98.19 227 LYS A C 1
ATOM 1784 O O . LYS A 1 227 ? 14.683 -8.075 -2.915 1.00 98.19 227 LYS A O 1
ATOM 1789 N N . LEU A 1 228 ? 13.946 -8.080 -0.787 1.00 98.38 228 LEU A N 1
ATOM 1790 C CA . LEU A 1 228 ? 13.831 -6.626 -0.662 1.00 98.38 228 LEU A CA 1
ATOM 1791 C C . LEU A 1 228 ? 15.180 -5.929 -0.852 1.00 98.38 228 LEU A C 1
ATOM 1793 O O . LEU A 1 228 ? 15.256 -5.005 -1.654 1.00 98.38 228 LEU A O 1
ATOM 1797 N N . ILE A 1 229 ? 16.241 -6.393 -0.181 1.00 98.38 229 ILE A N 1
ATOM 1798 C CA . ILE A 1 229 ? 17.596 -5.835 -0.327 1.00 98.38 229 ILE A CA 1
ATOM 1799 C C . ILE A 1 229 ? 18.029 -5.893 -1.790 1.00 98.38 229 ILE A C 1
ATOM 1801 O O . ILE A 1 229 ? 18.424 -4.876 -2.347 1.00 98.38 229 ILE A O 1
ATOM 1805 N N . THR A 1 230 ? 17.891 -7.055 -2.432 1.00 98.44 230 THR A N 1
ATOM 1806 C CA . THR A 1 230 ? 18.280 -7.242 -3.838 1.00 98.44 230 THR A CA 1
ATOM 1807 C C . THR A 1 230 ? 17.553 -6.260 -4.760 1.00 98.44 230 THR A C 1
ATOM 1809 O O . THR A 1 230 ? 18.184 -5.561 -5.557 1.00 98.44 230 THR A O 1
ATOM 1812 N N . MET A 1 231 ? 16.229 -6.169 -4.615 1.00 98.62 231 MET A N 1
ATOM 1813 C CA . MET A 1 231 ? 15.392 -5.274 -5.411 1.00 98.62 231 MET A CA 1
ATOM 1814 C C . MET A 1 231 ? 15.735 -3.797 -5.174 1.00 98.62 231 MET A C 1
ATOM 1816 O O . MET A 1 231 ? 15.893 -3.048 -6.139 1.00 98.62 231 MET A O 1
ATOM 1820 N N . VAL A 1 232 ? 15.905 -3.385 -3.913 1.00 98.31 232 VAL A N 1
ATOM 1821 C CA . VAL A 1 232 ? 16.2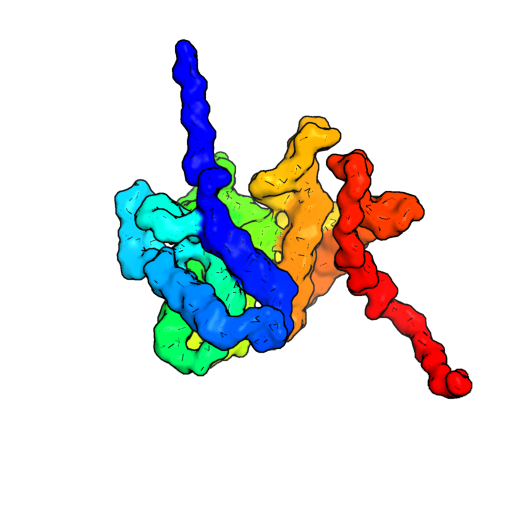80 -2.014 -3.525 1.00 98.31 232 VAL A CA 1
ATOM 1822 C C . VAL A 1 232 ? 17.667 -1.652 -4.052 1.00 98.31 232 VAL A C 1
ATOM 1824 O O . VAL A 1 232 ? 17.849 -0.561 -4.586 1.00 98.31 232 VAL A O 1
ATOM 1827 N N . THR A 1 233 ? 18.649 -2.552 -3.966 1.00 98.12 233 THR A N 1
ATOM 1828 C CA . THR A 1 233 ? 19.995 -2.313 -4.506 1.00 98.12 233 THR A CA 1
ATOM 1829 C C . THR A 1 233 ? 19.953 -2.070 -6.014 1.00 98.12 233 THR A C 1
ATOM 1831 O O . THR A 1 233 ? 20.564 -1.114 -6.496 1.00 98.12 233 THR A O 1
ATOM 1834 N N . SER A 1 234 ? 19.204 -2.892 -6.755 1.00 98.25 234 SER A N 1
ATOM 1835 C CA . SER A 1 234 ? 19.024 -2.713 -8.200 1.00 98.25 234 SER A CA 1
ATOM 1836 C C . SER A 1 234 ? 18.313 -1.391 -8.527 1.00 98.25 234 SER A C 1
ATOM 1838 O O . SER A 1 234 ? 18.788 -0.612 -9.352 1.00 98.25 234 SER A O 1
ATOM 1840 N N . ALA A 1 235 ? 17.246 -1.067 -7.793 1.00 97.50 235 ALA A N 1
ATOM 1841 C CA . ALA A 1 235 ? 16.489 0.174 -7.951 1.00 97.50 235 ALA A CA 1
ATOM 1842 C C . ALA A 1 235 ? 17.327 1.431 -7.670 1.00 97.50 235 ALA A C 1
ATOM 1844 O O . ALA A 1 235 ? 17.292 2.388 -8.441 1.00 97.50 235 ALA A O 1
ATOM 1845 N N . LYS A 1 236 ? 18.140 1.431 -6.607 1.00 95.75 236 LYS A N 1
ATOM 1846 C CA . LYS A 1 236 ? 19.067 2.534 -6.307 1.00 95.75 236 LYS A CA 1
ATOM 1847 C C . LYS A 1 236 ? 20.106 2.712 -7.409 1.00 95.75 236 LYS A C 1
ATOM 1849 O O . LYS A 1 236 ? 20.384 3.844 -7.797 1.00 95.75 236 LYS A O 1
ATOM 1854 N N . LYS A 1 237 ? 20.653 1.614 -7.946 1.00 96.00 237 LYS A N 1
ATOM 1855 C CA . LYS A 1 237 ? 21.588 1.663 -9.081 1.00 96.00 237 LYS A CA 1
ATOM 1856 C C . LYS A 1 237 ? 20.924 2.277 -10.315 1.00 96.00 237 LYS A C 1
ATOM 1858 O O . LYS A 1 237 ? 21.527 3.149 -10.941 1.00 96.00 237 LYS A O 1
ATOM 1863 N N . TYR A 1 238 ? 19.692 1.870 -10.623 1.00 95.44 238 TYR A N 1
ATOM 1864 C CA . TYR A 1 238 ? 18.894 2.485 -11.680 1.00 95.44 238 TYR A CA 1
ATOM 1865 C C . TYR A 1 238 ? 18.731 3.990 -11.443 1.00 95.44 238 TYR A C 1
ATOM 1867 O O . TYR A 1 238 ? 19.157 4.78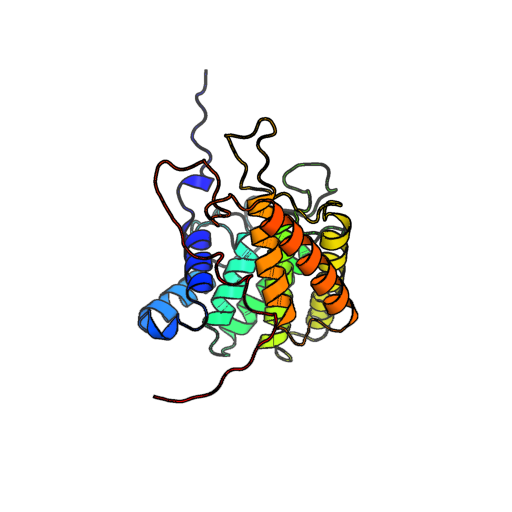1 -12.277 1.00 95.44 238 TYR A O 1
ATOM 1875 N N . LEU A 1 239 ? 18.204 4.403 -10.287 1.00 92.56 239 LEU A N 1
ATOM 1876 C CA . LEU A 1 239 ? 17.939 5.814 -9.976 1.00 92.56 239 LEU A CA 1
ATOM 1877 C C . LEU A 1 239 ? 19.203 6.684 -10.049 1.00 92.56 239 LEU A C 1
ATOM 1879 O O . LEU A 1 239 ? 19.156 7.781 -10.598 1.00 92.56 239 LEU A O 1
ATOM 1883 N N . LEU A 1 240 ? 20.343 6.184 -9.561 1.00 90.69 240 LEU A N 1
ATOM 1884 C CA . LEU A 1 240 ? 21.632 6.874 -9.674 1.00 90.69 240 LEU A CA 1
ATOM 1885 C C . LEU A 1 240 ? 22.090 7.017 -11.132 1.00 90.69 240 LEU A C 1
ATOM 1887 O O . LEU A 1 240 ? 22.654 8.046 -11.490 1.00 90.69 240 LEU A O 1
ATOM 1891 N N . SER A 1 241 ? 21.820 6.024 -11.985 1.00 90.69 241 SER A N 1
ATOM 1892 C CA . SER A 1 241 ? 22.131 6.109 -13.421 1.00 90.69 241 SER A CA 1
ATOM 1893 C C . SER A 1 241 ? 21.292 7.150 -14.170 1.00 90.69 241 SER A C 1
ATOM 1895 O O . SER A 1 241 ? 21.679 7.565 -15.258 1.00 90.69 241 SER A O 1
ATOM 1897 N N . GLN A 1 242 ? 20.162 7.575 -13.594 1.00 88.81 242 GLN A N 1
ATOM 1898 C CA . GLN A 1 242 ? 19.271 8.592 -14.159 1.00 88.81 242 GLN A CA 1
ATOM 1899 C C . GLN A 1 242 ? 19.573 10.008 -13.631 1.00 88.81 242 GLN A C 1
ATOM 1901 O O . GLN A 1 242 ? 18.849 10.952 -13.942 1.00 88.81 242 GLN A O 1
ATOM 1906 N N . GLN A 1 243 ? 20.615 10.178 -12.809 1.00 83.44 243 GLN A N 1
ATOM 1907 C CA . GLN A 1 243 ? 21.005 11.479 -12.264 1.00 83.44 243 GLN A CA 1
ATOM 1908 C C . GLN A 1 243 ? 21.647 12.364 -13.344 1.00 83.44 243 GLN A C 1
ATOM 1910 O O . GLN A 1 243 ? 22.545 11.932 -14.068 1.00 83.44 243 GLN A O 1
ATOM 1915 N N . ASN A 1 244 ? 21.222 13.625 -13.426 1.00 77.38 244 ASN A N 1
ATOM 1916 C CA . ASN A 1 244 ? 21.843 14.626 -14.290 1.00 77.38 244 ASN A CA 1
ATOM 1917 C C . ASN A 1 244 ? 23.218 15.055 -13.743 1.00 77.38 244 ASN A C 1
ATOM 1919 O O . ASN A 1 244 ? 23.546 14.872 -12.569 1.00 77.38 244 ASN A O 1
ATOM 1923 N N . SER A 1 245 ? 24.026 15.695 -14.592 1.00 77.25 245 SER A N 1
ATOM 1924 C CA . SER A 1 245 ? 25.372 16.176 -14.243 1.00 77.25 245 SER A CA 1
ATOM 1925 C C . SER A 1 245 ? 25.410 17.230 -13.126 1.00 77.25 245 SER A C 1
ATOM 1927 O O . SER A 1 245 ? 26.452 17.419 -12.508 1.00 77.25 245 SER A O 1
ATOM 1929 N N . ASP A 1 246 ? 24.297 17.919 -12.864 1.00 77.00 246 ASP A N 1
ATOM 1930 C CA . ASP A 1 246 ? 24.134 18.877 -11.760 1.00 77.00 246 ASP A CA 1
ATOM 1931 C C . ASP A 1 246 ? 23.822 18.193 -10.412 1.00 77.00 246 ASP A C 1
ATOM 1933 O O . ASP A 1 246 ? 23.651 18.864 -9.395 1.00 77.00 246 ASP A O 1
ATOM 1937 N N . GLY A 1 247 ? 23.763 16.858 -10.387 1.00 63.91 247 GLY A N 1
ATOM 1938 C CA . GLY A 1 247 ? 23.420 16.080 -9.201 1.00 63.91 247 GLY A CA 1
ATOM 1939 C C . GLY A 1 247 ? 21.917 15.995 -8.929 1.00 63.91 247 GLY A C 1
ATOM 1940 O O . GLY A 1 247 ? 21.524 15.351 -7.954 1.00 63.91 247 GLY A O 1
ATOM 1941 N N . ASN A 1 248 ? 21.064 16.566 -9.779 1.00 60.53 248 ASN A N 1
ATOM 1942 C CA . ASN A 1 248 ? 19.624 16.392 -9.670 1.00 60.53 248 ASN A CA 1
ATOM 1943 C C . ASN A 1 248 ? 19.195 15.132 -10.425 1.00 60.53 248 ASN A C 1
ATOM 1945 O O . ASN A 1 248 ? 19.493 14.947 -11.599 1.00 60.53 248 ASN A O 1
ATOM 1949 N N . THR A 1 249 ? 18.439 14.261 -9.770 1.00 56.56 249 THR A N 1
ATOM 1950 C CA . THR A 1 249 ? 17.624 13.232 -10.445 1.00 56.56 249 THR A CA 1
ATOM 1951 C C . THR A 1 249 ? 16.293 13.800 -10.944 1.00 56.56 249 THR A C 1
ATOM 1953 O O . THR A 1 249 ? 15.520 13.098 -11.590 1.00 56.56 249 THR A O 1
ATOM 1956 N N . ILE A 1 250 ? 16.020 15.082 -10.666 1.00 48.59 250 ILE A N 1
ATOM 1957 C CA . ILE A 1 250 ? 14.884 15.813 -11.220 1.00 48.59 250 ILE A CA 1
ATOM 1958 C C . ILE A 1 250 ? 15.239 16.196 -12.651 1.00 48.59 250 ILE A C 1
ATOM 1960 O O . ILE A 1 250 ? 16.170 16.953 -12.918 1.00 48.59 250 ILE A O 1
ATOM 1964 N N . TRP A 1 251 ? 14.495 15.601 -13.568 1.00 49.31 251 TRP A N 1
ATOM 1965 C CA . TRP A 1 251 ? 14.583 15.795 -14.999 1.00 49.31 251 TRP A CA 1
ATOM 1966 C C . TRP A 1 251 ? 14.607 17.272 -15.441 1.00 49.31 251 TRP A C 1
ATOM 1968 O O . TRP A 1 251 ? 14.100 18.157 -14.756 1.00 49.31 251 TRP A O 1
ATOM 1978 N N . ARG A 1 252 ? 15.070 17.492 -16.682 1.00 36.38 252 ARG A N 1
ATOM 1979 C CA . ARG A 1 252 ? 14.943 18.707 -17.523 1.00 36.38 252 ARG A CA 1
ATOM 1980 C C . ARG A 1 252 ? 13.489 19.221 -17.743 1.00 36.38 252 ARG A C 1
ATOM 1982 O O . ARG A 1 252 ? 13.216 19.835 -18.769 1.00 36.38 252 ARG A O 1
ATOM 1989 N N . LEU A 1 253 ? 12.533 18.955 -16.848 1.00 37.41 253 LEU A N 1
ATOM 1990 C CA . LEU A 1 253 ? 11.085 19.003 -17.125 1.00 37.41 253 LEU A CA 1
ATOM 1991 C C . LEU A 1 253 ? 10.298 20.070 -16.356 1.00 37.41 253 LEU A C 1
ATOM 1993 O O . LEU A 1 253 ? 9.101 20.204 -16.584 1.00 37.41 253 LEU A O 1
ATOM 1997 N N . CYS A 1 254 ? 10.942 20.881 -15.520 1.00 30.05 254 CYS A N 1
ATOM 1998 C CA . CYS A 1 254 ? 10.317 22.074 -14.957 1.00 30.05 254 CYS A CA 1
ATOM 1999 C C . CYS A 1 254 ? 11.271 23.240 -15.160 1.00 30.05 254 CYS A C 1
ATOM 2001 O O . CYS A 1 254 ? 12.390 23.210 -14.652 1.00 30.05 254 CYS A O 1
ATOM 2003 N N . GLY A 1 255 ? 10.838 24.277 -15.875 1.00 30.78 255 GLY A N 1
ATOM 2004 C CA . GLY A 1 255 ? 11.507 25.572 -15.853 1.00 30.78 255 GLY A CA 1
ATOM 2005 C C . GLY A 1 255 ? 11.528 26.149 -14.433 1.00 30.78 255 GLY A C 1
ATOM 2006 O O . GLY A 1 255 ? 10.704 26.990 -14.102 1.00 30.78 255 GLY A O 1
ATOM 2007 N N . GLY A 1 256 ? 12.472 25.695 -13.603 1.00 29.94 256 GLY A N 1
ATOM 2008 C CA . GLY A 1 256 ? 12.889 26.382 -12.385 1.00 29.94 256 GLY A CA 1
ATOM 2009 C C . GLY A 1 256 ? 12.231 25.999 -11.056 1.00 29.94 256 GLY A C 1
ATOM 2010 O O . GLY A 1 256 ? 12.181 26.868 -10.194 1.00 29.94 256 GLY A O 1
ATOM 2011 N N . PHE A 1 257 ? 11.793 24.756 -10.812 1.00 28.61 257 PHE A N 1
ATOM 2012 C CA . PHE A 1 257 ? 11.423 24.341 -9.443 1.00 28.61 257 PHE A CA 1
ATOM 2013 C C . PHE A 1 257 ? 12.201 23.110 -8.963 1.00 28.61 257 PHE A C 1
ATOM 2015 O O . PHE A 1 257 ? 12.091 22.015 -9.508 1.00 28.61 257 PHE A O 1
ATOM 2022 N N . CYS A 1 258 ? 13.027 23.351 -7.943 1.00 30.72 258 CYS A N 1
ATOM 2023 C CA . CYS A 1 258 ? 13.952 22.423 -7.302 1.00 30.72 258 CYS A CA 1
ATOM 2024 C C . CYS A 1 258 ? 13.295 21.809 -6.055 1.00 30.72 258 CYS A C 1
ATOM 2026 O O . CYS A 1 258 ? 12.776 22.545 -5.217 1.00 30.72 258 CYS A O 1
ATOM 2028 N N . MET A 1 259 ? 13.347 20.483 -5.911 1.00 32.19 259 MET A N 1
ATOM 2029 C CA . MET A 1 259 ? 12.987 19.772 -4.679 1.00 32.19 259 MET A CA 1
ATOM 2030 C C . MET A 1 259 ? 14.209 18.951 -4.236 1.00 32.19 259 MET A C 1
ATOM 2032 O O . MET A 1 259 ? 14.742 18.146 -4.994 1.00 32.19 259 MET A O 1
ATOM 2036 N N . ASN A 1 260 ? 14.714 19.224 -3.035 1.00 32.41 260 ASN A N 1
ATOM 2037 C CA . ASN A 1 260 ? 16.093 18.950 -2.611 1.00 32.41 260 ASN A CA 1
ATOM 2038 C C . ASN A 1 260 ? 16.298 17.595 -1.891 1.00 32.41 260 ASN A C 1
ATOM 2040 O O . ASN A 1 260 ? 17.214 17.479 -1.080 1.00 32.41 260 ASN A O 1
ATOM 2044 N N . ASP A 1 261 ? 15.501 16.559 -2.176 1.00 37.31 261 ASP A N 1
ATOM 2045 C CA . ASP A 1 261 ? 15.409 15.394 -1.269 1.00 37.31 261 ASP A CA 1
ATOM 2046 C C . ASP A 1 261 ? 16.064 14.083 -1.739 1.00 37.31 261 ASP A C 1
ATOM 2048 O O . ASP A 1 261 ? 15.945 13.057 -1.075 1.00 37.31 261 ASP A O 1
ATOM 2052 N N . VAL A 1 262 ? 16.883 14.091 -2.798 1.00 37.84 262 VAL A N 1
ATOM 2053 C CA . VAL A 1 262 ? 17.688 12.900 -3.183 1.00 37.84 262 VAL A CA 1
ATOM 2054 C C . VAL A 1 262 ? 19.110 12.934 -2.591 1.00 37.84 262 VAL A C 1
ATOM 2056 O O . VAL A 1 262 ? 20.025 12.251 -3.048 1.00 37.84 262 VAL A O 1
ATOM 2059 N N . LYS A 1 263 ? 19.332 13.705 -1.517 1.00 34.50 263 LYS A N 1
ATOM 2060 C CA . LYS A 1 263 ? 20.618 13.710 -0.787 1.00 34.50 263 LYS A CA 1
ATOM 2061 C C . LYS A 1 263 ? 20.835 12.475 0.101 1.00 34.50 263 LYS A C 1
ATOM 2063 O O . LYS A 1 263 ? 21.974 12.201 0.474 1.00 34.50 263 LYS A O 1
ATOM 2068 N N . TYR A 1 264 ? 19.796 11.691 0.385 1.00 35.06 264 TYR A N 1
ATOM 2069 C CA . TYR A 1 264 ? 19.875 10.563 1.324 1.00 35.06 264 TYR A CA 1
ATOM 2070 C C . TYR A 1 264 ? 20.495 9.271 0.759 1.00 35.06 264 TYR A C 1
ATOM 2072 O O . TYR A 1 264 ? 20.788 8.358 1.522 1.00 35.06 264 TYR A O 1
ATOM 2080 N N . LEU A 1 265 ? 20.787 9.190 -0.545 1.00 35.41 265 LEU A N 1
ATOM 2081 C CA . LEU A 1 265 ? 21.383 7.986 -1.151 1.00 35.41 265 LEU A CA 1
ATOM 2082 C C . LEU A 1 265 ? 22.925 7.956 -1.145 1.00 35.41 265 LEU A C 1
ATOM 2084 O O . LEU A 1 265 ? 23.507 6.974 -1.600 1.00 35.41 265 LEU A O 1
ATOM 2088 N N . LYS A 1 266 ? 23.603 8.999 -0.639 1.00 31.83 266 LYS A N 1
ATOM 2089 C CA . LYS A 1 266 ? 25.080 9.097 -0.645 1.00 31.83 266 LYS A CA 1
ATOM 2090 C C . LYS A 1 266 ? 25.785 8.747 0.672 1.00 31.83 266 LYS A C 1
ATOM 2092 O O . LYS A 1 266 ? 27.010 8.704 0.676 1.00 31.83 266 LYS A O 1
ATOM 2097 N N . TYR A 1 267 ? 25.071 8.470 1.763 1.00 32.53 267 TYR A N 1
ATOM 2098 C CA . TYR A 1 267 ? 25.691 8.304 3.087 1.00 32.53 267 TYR A CA 1
ATOM 2099 C C . TYR A 1 267 ? 25.637 6.877 3.640 1.00 32.53 267 TYR A C 1
ATOM 2101 O O . TYR A 1 267 ? 25.229 6.676 4.770 1.00 32.53 267 TYR A O 1
ATOM 2109 N N . GLU A 1 268 ? 26.127 5.893 2.889 1.00 31.80 268 GLU A N 1
ATOM 2110 C CA . GLU A 1 268 ? 26.692 4.675 3.489 1.00 31.80 268 GLU A CA 1
ATOM 2111 C C . GLU A 1 268 ? 27.884 4.210 2.652 1.00 31.80 268 GLU A C 1
ATOM 2113 O O . GLU A 1 268 ? 27.777 3.349 1.790 1.00 31.80 268 GLU A O 1
ATOM 2118 N N . ASN A 1 269 ? 29.029 4.849 2.878 1.00 27.00 269 ASN A N 1
ATOM 2119 C CA . ASN A 1 269 ? 30.346 4.246 2.719 1.00 27.00 269 ASN A CA 1
ATOM 2120 C C . ASN A 1 269 ? 31.323 5.081 3.551 1.00 27.00 269 ASN A C 1
ATOM 2122 O O . ASN A 1 269 ? 31.652 6.200 3.178 1.00 27.00 269 ASN A O 1
ATOM 2126 N N . SER A 1 270 ? 31.695 4.532 4.712 1.00 28.44 270 SER A N 1
ATOM 2127 C CA . SER A 1 270 ? 32.945 4.743 5.461 1.00 28.44 270 SER A CA 1
ATOM 2128 C C . SER A 1 270 ? 33.663 6.095 5.313 1.00 28.44 270 SER A C 1
ATOM 2130 O O . SER A 1 270 ? 34.177 6.389 4.245 1.00 28.44 270 SER A O 1
ATOM 2132 N N . PHE A 1 271 ? 33.850 6.831 6.413 1.00 25.44 271 PHE A N 1
ATOM 2133 C CA . PHE A 1 271 ? 35.179 7.149 6.971 1.00 25.44 271 PHE A CA 1
ATOM 2134 C C . PHE A 1 271 ? 35.026 8.016 8.233 1.00 25.44 271 PHE A C 1
ATOM 2136 O O . PHE A 1 271 ? 34.371 9.054 8.233 1.00 25.44 271 PHE A O 1
ATOM 2143 N N . SER A 1 272 ? 35.650 7.567 9.322 1.00 26.72 272 SER A N 1
ATOM 2144 C CA . SER A 1 272 ? 35.882 8.337 10.545 1.00 26.72 272 SER A CA 1
ATOM 2145 C C . SER A 1 272 ? 36.694 9.596 10.254 1.00 26.72 272 SER A C 1
ATOM 2147 O O . SER A 1 272 ? 37.684 9.451 9.550 1.00 26.72 272 SER A O 1
ATOM 2149 N N . TRP A 1 273 ? 36.411 10.731 10.904 1.00 25.72 273 TRP A N 1
ATOM 2150 C CA . TRP A 1 273 ? 37.455 11.590 11.486 1.00 25.72 273 TRP A CA 1
ATOM 2151 C C . TRP A 1 273 ? 36.949 12.364 12.709 1.00 25.72 273 TRP A C 1
ATOM 2153 O O . TRP A 1 273 ? 35.758 12.564 12.916 1.00 25.72 273 TRP A O 1
ATOM 2163 N N . ARG A 1 274 ? 37.935 12.670 13.552 1.00 24.48 274 ARG A N 1
ATOM 2164 C CA . ARG A 1 274 ? 37.917 13.069 14.960 1.00 24.48 274 ARG A CA 1
ATOM 2165 C C . ARG A 1 274 ? 37.410 14.496 15.200 1.00 24.48 274 ARG A C 1
ATOM 2167 O O . ARG A 1 274 ? 37.526 15.357 14.338 1.00 24.48 274 ARG A O 1
ATOM 2174 N N . PHE A 1 275 ? 36.971 14.732 16.437 1.00 31.11 275 PHE A N 1
ATOM 2175 C CA . PHE A 1 275 ? 36.912 16.049 17.076 1.00 31.11 275 PHE A CA 1
ATOM 2176 C C . PHE A 1 275 ? 38.270 16.761 17.048 1.00 31.11 275 PHE A C 1
ATOM 2178 O O . PHE A 1 275 ? 39.274 16.131 17.385 1.00 31.11 275 PHE A O 1
ATOM 2185 N N . SER A 1 276 ? 38.257 18.073 16.791 1.00 27.42 276 SER A N 1
ATOM 2186 C CA . SER A 1 276 ? 39.119 19.073 17.446 1.00 27.42 276 SER A CA 1
ATOM 2187 C C . SER A 1 276 ? 38.874 20.472 16.869 1.00 27.42 276 SER A C 1
ATOM 2189 O O . SER A 1 276 ? 38.931 20.620 15.648 1.00 27.42 276 SER A O 1
ATOM 2191 N N . GLY A 1 277 ? 38.705 21.470 17.747 1.00 34.12 277 GLY A N 1
ATOM 2192 C CA . GLY A 1 277 ? 38.777 22.903 17.435 1.00 34.12 277 GLY A CA 1
ATOM 2193 C C . GLY A 1 277 ? 37.546 23.680 17.847 1.00 34.12 277 GLY A C 1
ATOM 2194 O O . GLY A 1 277 ? 36.751 23.980 16.935 1.00 34.12 277 GLY A O 1
#

Secondary structure (DSSP, 8-state):
---PPPPGGGG--HHHHHHHHHHHHGGGHHHHS-HHHHHHHHHHHHHHS--S--TTT-PPTT---SSSSTT----TTHHHHHHHHHHHT----HHHHHHHHHHHHHHHHH--TTS-B-SSS---S-STTTS-BHHHHHHHHHHHHHHHHHHGGGS-HHHHHHHHHHHHHHHHHHHHTS-TTS----SS---TTSTT---HHHHHHHHHHHHHHHHTSTTS-HHHHHHHHHHHHHHHHHHHHT--TTS--S-TTSSS-----GGGGS--S--------

Sequence (277 aa):
MYVGTPDSIDTDLSTWVATLSIKALGTQLQSVLPRENILQLKKHLLTIQYKEKHPFNEAKPGGWGWTNYPGSVPDADDTPGAILALLEMYEGNQEDIDAIVNGCKWLVGLQNSDGGFPTFCIGWGHLPFDSSCADLTGHALLALLSSLEKLGNSIPFHLHRRIYRSAIKAVGYLQKHQANDGHWLPLWFGNQLTDDKKNPVYGTAKVCIYLEDCLLKRFARNEIKEKLITMVTSAKKYLLSQQNSDGNTIWRLCGGFCMNDVKYLKYENSFSWRFSG

Radius of gyration: 19.57 Å; chains: 1; bounding box: 62×43×51 Å

Foldseek 3Di:
DDPDDPDCLVVAQPLLVLLVVLVVCQLVCPVPDPPVVLVVSLVLLLVQFAPCQQPPPRQHGQFHARHSDSNRQGWLSRLLSSLVSLLSSPPPDPSSLVNLLSSLVSQLVQAEPQLAHFTHHDDPLPDLRNHGFLLSLLSSLLSLLSSCQRCPPSHPPVSNVSSLVSNLSSLSNNLVQQDPQLWGWGSPQFQPPDPVRTDRLVRLVSSLVSLVSSLPGPSCPPSNNVSSVVSNVSSLSSLVVCADPVRDNDDPPDPDDDDPPPPVSPPPDDDDDDDDD

pLDDT: mean 85.33, std 21.24, range [24.48, 98.81]